Protein AF-A0AAV5VYE6-F1 (afdb_monomer_lite)

Secondary structure (DSSP, 8-state):
-HHHHHHHHHHHHHHHHHHHHHHHHHHHHHHHHH-SSS-HHHHHHHHHHHHHHHHHHHHHHHHHHHHHH-PPPHHHHHHHHGGGGHHHHHHHHHHHHHHSHHHHHTT-THHHHHHHGGG-----TTSHHHHHHHHHHHHHHHHHHHHHHHHHHHHHHHT---TTT--HHHHHHHHHHHHHHHHHHHHHHHHHHHHHHHHHHHHT--

Sequence (206 aa):
MRAVRGLSKWLRLMMSVNCCILLFYPVFCYAVLKSGVVHRNFRLQLCAAASTYSSGIIGRFFLCYFQVTGPSDRATLWYEFSKCFSICAFAIERSIATVYWSWYEEGSSSTLVVSRTQTTNKIPNDGWFIHLLSVGAIGVIGFLVLYRWNVAMFNRAKAGAQIGEYSVSRSFQIKENVQVLQFMGTLLKCWLLFSALTFSTYGFFA

Foldseek 3Di:
DVVVVVLVVVVVVVLVVLVVLLVCLVVQLVVLCPDPVDDNVLSVLVNLVSVLVNLVSVLVVVVVVCVVVDDDDPVVNVVSVLSLLSLLLVLVLLVCCLVVVVVVVVVDPVSVVSSVVSRPDDDDDPCVVVVSVVSVVCSVVSLVVSLVVLVVVLVVCVVDDDPVPDDPVSNVVSVSSNVSSVVVVVVVVVVVVVVVVVCVVVVVVD

InterPro domains:
  IPR004151 7TM GPCR, serpentine receptor class e (Sre) [PF03125] (78-202)
  IPR052860 Nematode Receptor-Like/GPCR1 [PTHR47521] (14-205)

Organism: NCBI:txid1538716

pLDDT: mean 74.26, std 10.83, range [44.84, 93.75]

Radius of gyration: 20.55 Å; chains: 1; bounding box: 51×37×63 Å

Structure (mmCIF, N/CA/C/O backbone):
data_AF-A0AAV5VYE6-F1
#
_entry.id   AF-A0AAV5VYE6-F1
#
loop_
_atom_site.group_PDB
_atom_site.id
_atom_site.type_symbol
_atom_site.label_atom_id
_atom_site.label_alt_id
_atom_site.label_comp_id
_atom_site.label_asym_id
_atom_site.label_entity_id
_atom_site.label_seq_id
_atom_site.pdbx_PDB_ins_code
_atom_site.Cartn_x
_atom_site.Cartn_y
_atom_site.Cartn_z
_atom_site.occupancy
_atom_site.B_iso_or_equiv
_atom_site.auth_seq_id
_atom_site.auth_comp_id
_atom_site.auth_asym_id
_atom_site.auth_atom_id
_atom_site.pdbx_PDB_model_num
ATOM 1 N N . MET A 1 1 ? 29.784 -12.362 -24.739 1.00 55.44 1 MET A N 1
ATOM 2 C CA . MET A 1 1 ? 28.469 -12.833 -25.254 1.00 55.44 1 MET A CA 1
ATOM 3 C C . MET A 1 1 ? 27.711 -13.856 -24.381 1.00 55.44 1 MET A C 1
ATOM 5 O O . MET A 1 1 ? 26.499 -13.939 -24.538 1.00 55.44 1 MET A O 1
ATOM 9 N N . ARG A 1 2 ? 28.318 -14.622 -23.450 1.00 54.94 2 ARG A N 1
ATOM 10 C CA . ARG A 1 2 ? 27.552 -15.568 -22.589 1.00 54.94 2 ARG A CA 1
ATOM 11 C C . ARG A 1 2 ? 26.684 -14.896 -21.507 1.00 54.94 2 ARG A C 1
ATOM 13 O O . ARG A 1 2 ? 25.609 -15.410 -21.217 1.00 54.94 2 ARG A O 1
ATOM 20 N N . ALA A 1 3 ? 27.085 -13.732 -20.989 1.00 55.78 3 ALA A N 1
ATOM 21 C CA . ALA A 1 3 ? 26.326 -12.992 -19.968 1.00 55.78 3 ALA A CA 1
ATOM 22 C C . ALA A 1 3 ? 24.923 -12.546 -20.440 1.00 55.78 3 ALA A C 1
ATOM 24 O O . ALA A 1 3 ? 23.967 -12.573 -19.669 1.00 55.78 3 ALA A O 1
ATOM 25 N N . VAL A 1 4 ? 24.763 -12.252 -21.736 1.00 58.19 4 VAL A N 1
ATOM 26 C CA . VAL A 1 4 ? 23.491 -11.788 -22.325 1.00 58.19 4 VAL A CA 1
ATOM 27 C C . VAL A 1 4 ? 22.400 -12.872 -22.293 1.00 58.19 4 VAL A C 1
ATOM 29 O O . VAL A 1 4 ? 21.221 -12.570 -22.125 1.00 58.19 4 VAL A O 1
ATOM 32 N N . ARG A 1 5 ? 2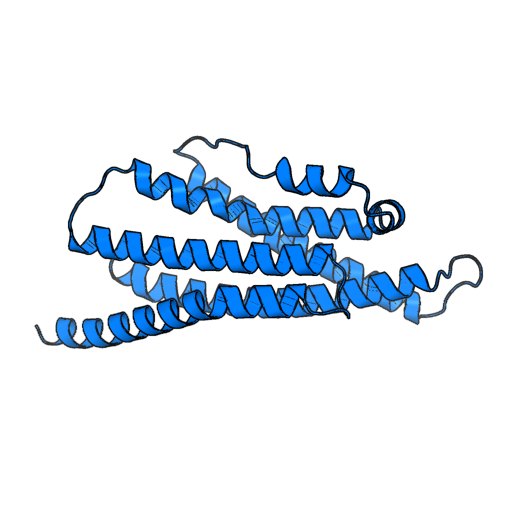2.765 -14.162 -22.382 1.00 69.69 5 ARG A N 1
ATOM 33 C CA . ARG A 1 5 ? 21.774 -15.259 -22.373 1.00 69.69 5 ARG A CA 1
ATOM 34 C C . ARG A 1 5 ? 21.189 -15.538 -20.987 1.00 69.69 5 ARG A C 1
ATOM 36 O O . ARG A 1 5 ? 20.033 -15.947 -20.900 1.00 69.69 5 ARG A O 1
ATOM 43 N N . GLY A 1 6 ? 21.966 -15.336 -19.920 1.00 68.81 6 GLY A N 1
ATOM 44 C CA . GLY A 1 6 ? 21.501 -15.526 -18.540 1.00 68.81 6 GLY A CA 1
ATOM 45 C C . GLY A 1 6 ? 20.472 -14.471 -18.128 1.00 68.81 6 GLY A C 1
ATOM 46 O O . GLY A 1 6 ? 19.426 -14.809 -17.574 1.00 68.81 6 GLY A O 1
ATOM 47 N N . LEU A 1 7 ? 20.727 -13.215 -18.506 1.00 65.06 7 LEU A N 1
ATOM 48 C CA . LEU A 1 7 ? 19.854 -12.071 -18.228 1.00 65.06 7 LEU A CA 1
ATOM 49 C C . LEU A 1 7 ? 18.446 -12.249 -18.829 1.00 65.06 7 LEU A C 1
ATOM 51 O O . LEU A 1 7 ? 17.437 -11.955 -18.191 1.00 65.06 7 LEU A O 1
ATOM 55 N N . SER A 1 8 ? 18.365 -12.842 -20.022 1.00 78.69 8 SER A N 1
ATOM 56 C CA . SER A 1 8 ? 17.102 -13.095 -20.727 1.00 78.69 8 SER A CA 1
ATOM 57 C C . SER A 1 8 ? 16.174 -14.097 -20.019 1.00 78.69 8 SER A C 1
ATOM 59 O O . SER A 1 8 ? 14.950 -13.995 -20.131 1.00 78.69 8 SER A O 1
ATOM 61 N N . LYS A 1 9 ? 16.705 -15.087 -19.287 1.00 83.56 9 LYS A N 1
ATOM 62 C CA . LYS A 1 9 ? 15.863 -16.047 -18.544 1.00 83.56 9 LYS A CA 1
ATOM 63 C C . LYS A 1 9 ? 15.213 -15.395 -17.321 1.00 83.56 9 LYS A C 1
ATOM 65 O O . LYS A 1 9 ? 14.019 -15.577 -17.103 1.00 83.56 9 LYS A O 1
ATOM 70 N N . TRP A 1 10 ? 15.979 -14.599 -16.580 1.00 77.38 10 TRP A N 1
ATOM 71 C CA . TRP A 1 10 ? 15.491 -13.871 -15.407 1.00 77.38 10 TRP A CA 1
ATOM 72 C C . TRP A 1 10 ? 14.434 -12.829 -15.758 1.00 77.38 10 TRP A C 1
ATOM 74 O O . TRP A 1 10 ? 13.396 -12.770 -15.102 1.00 77.38 10 TRP A O 1
ATOM 84 N N . LEU A 1 11 ? 14.652 -12.067 -16.833 1.00 77.81 11 LEU A N 1
ATOM 85 C CA . LEU A 1 11 ? 13.671 -11.093 -17.305 1.00 77.81 11 LEU A CA 1
ATOM 86 C C . LEU A 1 11 ? 12.338 -11.771 -17.656 1.00 77.81 11 LEU A C 1
ATOM 88 O O . LEU A 1 11 ? 11.284 -11.319 -17.220 1.00 77.81 11 LEU A O 1
ATOM 92 N N . ARG A 1 12 ? 12.376 -12.903 -18.372 1.00 82.69 12 ARG A N 1
ATOM 93 C CA . ARG A 1 12 ? 11.169 -13.677 -18.715 1.00 82.69 12 ARG A CA 1
ATOM 94 C C . ARG A 1 12 ? 10.414 -14.173 -17.485 1.00 82.69 12 ARG A C 1
ATOM 96 O O . ARG A 1 12 ? 9.186 -14.106 -17.469 1.00 82.69 12 ARG A O 1
ATOM 103 N N . LEU A 1 13 ? 11.127 -14.629 -16.455 1.00 85.12 13 LEU A N 1
ATOM 104 C CA . LEU A 1 13 ? 10.510 -15.033 -15.193 1.00 85.12 13 LEU A CA 1
ATOM 105 C C . LEU A 1 13 ? 9.814 -13.847 -14.511 1.00 85.12 13 LEU A C 1
ATOM 107 O O . LEU A 1 13 ? 8.647 -13.960 -14.150 1.00 85.12 13 LEU A O 1
ATOM 111 N N . MET A 1 14 ? 10.491 -12.701 -14.399 1.00 79.94 14 MET A N 1
ATOM 112 C CA . MET A 1 14 ? 9.923 -11.489 -13.794 1.00 79.94 14 MET A CA 1
ATOM 113 C C . MET A 1 14 ? 8.677 -11.003 -14.540 1.00 79.94 14 MET A C 1
ATOM 115 O O . MET A 1 14 ? 7.670 -10.682 -13.913 1.00 79.94 14 MET A O 1
ATOM 119 N N . MET A 1 15 ? 8.710 -11.009 -15.876 1.00 82.12 15 MET A N 1
ATOM 120 C CA . MET A 1 15 ? 7.549 -10.652 -16.697 1.00 82.12 15 MET A CA 1
ATOM 121 C C . MET A 1 15 ? 6.390 -11.628 -16.498 1.00 82.12 15 MET A C 1
ATOM 123 O O . MET A 1 15 ? 5.251 -11.197 -16.352 1.00 82.12 15 MET A O 1
ATOM 127 N N . SER A 1 16 ? 6.677 -12.928 -16.408 1.00 86.94 16 SER A N 1
ATOM 128 C CA . SER A 1 16 ? 5.651 -13.947 -16.155 1.00 86.94 16 SER A CA 1
ATOM 129 C C . SER A 1 16 ? 4.987 -13.746 -14.789 1.00 86.94 16 SER A C 1
ATOM 131 O O . SER A 1 16 ? 3.763 -13.746 -14.698 1.00 86.94 16 SER A O 1
ATOM 133 N N . VAL A 1 17 ? 5.776 -13.495 -13.738 1.00 84.69 17 VAL A N 1
ATOM 134 C CA . VAL A 1 17 ? 5.260 -13.207 -12.388 1.00 84.69 17 VAL A CA 1
ATOM 135 C C . VAL A 1 17 ? 4.397 -11.942 -12.385 1.00 84.69 17 VAL A C 1
ATOM 137 O O . VAL A 1 17 ? 3.294 -11.957 -11.845 1.00 84.69 17 VAL A O 1
ATOM 140 N N . ASN A 1 18 ? 4.855 -10.870 -13.034 1.00 83.38 18 ASN A N 1
ATOM 141 C CA . ASN A 1 18 ? 4.102 -9.623 -13.160 1.00 83.38 18 ASN A CA 1
ATOM 142 C C . ASN A 1 18 ? 2.760 -9.820 -13.885 1.00 83.38 18 ASN A C 1
ATOM 144 O O . ASN A 1 18 ? 1.741 -9.308 -13.423 1.00 83.38 18 ASN A O 1
ATOM 148 N N . CYS A 1 19 ? 2.731 -10.601 -14.970 1.00 85.00 19 CYS A N 1
ATOM 149 C CA . CYS A 1 19 ? 1.488 -10.964 -15.653 1.00 85.00 19 CYS A CA 1
ATOM 150 C C . CYS A 1 19 ? 0.543 -11.748 -14.733 1.00 85.00 19 CYS A C 1
ATOM 152 O O . CYS A 1 19 ? -0.639 -11.422 -14.662 1.00 85.00 19 CYS A O 1
ATOM 154 N N . CYS A 1 20 ? 1.048 -12.735 -13.985 1.00 85.69 20 CYS A N 1
ATOM 155 C CA . CYS A 1 20 ? 0.235 -13.489 -13.027 1.00 85.69 20 CYS A CA 1
ATOM 156 C C . CYS A 1 20 ? -0.383 -12.580 -11.954 1.00 85.69 20 CYS A C 1
ATOM 158 O O . CYS A 1 20 ? -1.558 -12.733 -11.627 1.00 85.69 20 CYS A O 1
ATOM 160 N N . ILE A 1 21 ? 0.375 -11.607 -11.437 1.00 83.31 21 ILE A N 1
ATOM 161 C CA . ILE A 1 21 ? -0.131 -10.634 -10.459 1.00 83.31 21 ILE A CA 1
ATOM 162 C C . ILE A 1 21 ? -1.246 -9.772 -11.068 1.00 83.31 21 ILE A C 1
ATOM 164 O O . ILE A 1 21 ? -2.291 -9.597 -10.441 1.00 83.31 21 ILE A O 1
ATOM 168 N N . LEU A 1 22 ? -1.057 -9.268 -12.293 1.00 80.94 22 LEU A N 1
ATOM 169 C CA . LEU A 1 22 ? -2.074 -8.470 -12.989 1.00 80.94 22 LEU A CA 1
ATOM 170 C C . LEU A 1 22 ? -3.353 -9.267 -13.272 1.00 80.94 22 LEU A C 1
ATOM 172 O O . LEU A 1 22 ? -4.449 -8.729 -13.149 1.00 80.94 22 LEU A O 1
ATOM 176 N N . LEU A 1 23 ? -3.230 -10.553 -13.607 1.00 85.19 23 LEU A N 1
ATOM 177 C CA . LEU A 1 23 ? -4.380 -11.437 -13.806 1.00 85.19 23 LEU A CA 1
ATOM 178 C C . LEU A 1 23 ? -5.093 -11.775 -12.489 1.00 85.19 23 LEU A C 1
ATOM 180 O O . LEU A 1 23 ? -6.309 -11.954 -12.476 1.00 85.19 23 LEU A O 1
ATOM 184 N N . PHE A 1 24 ? -4.359 -11.830 -11.375 1.00 86.06 24 PHE A N 1
ATOM 185 C CA . PHE A 1 24 ? -4.927 -12.083 -10.051 1.00 86.06 24 PHE A CA 1
ATOM 186 C C . PHE A 1 24 ? -5.629 -10.854 -9.449 1.00 86.06 24 PHE A C 1
ATOM 188 O O . PHE A 1 24 ? -6.576 -11.006 -8.679 1.00 86.06 24 PHE A O 1
ATOM 195 N N . TYR A 1 25 ? -5.218 -9.637 -9.818 1.00 86.44 25 TYR A N 1
ATOM 196 C CA . TYR A 1 25 ? -5.793 -8.375 -9.333 1.00 86.44 25 TYR A CA 1
ATOM 197 C C . TYR A 1 25 ? -7.340 -8.310 -9.330 1.00 86.44 25 TYR A C 1
ATOM 199 O O . TYR A 1 25 ? -7.905 -8.024 -8.270 1.00 86.44 25 TYR A O 1
ATOM 207 N N . PRO A 1 26 ? -8.069 -8.591 -10.432 1.00 86.50 26 PRO A N 1
ATOM 208 C CA . PRO A 1 26 ? -9.533 -8.519 -10.423 1.00 86.50 26 PRO A CA 1
ATOM 209 C C . PRO A 1 26 ? -10.165 -9.546 -9.475 1.00 86.50 26 PRO A C 1
ATOM 211 O O . PRO A 1 26 ? -11.144 -9.232 -8.795 1.00 86.50 26 PRO A O 1
ATOM 214 N N . VAL A 1 27 ? -9.581 -10.745 -9.376 1.00 87.25 27 VAL A N 1
ATOM 215 C CA . VAL A 1 27 ? -10.031 -11.802 -8.456 1.00 87.25 27 VAL A CA 1
ATOM 216 C C . VAL A 1 27 ? -9.837 -11.360 -7.006 1.00 87.25 27 VAL A C 1
ATOM 218 O O . VAL A 1 27 ? -10.748 -11.495 -6.190 1.00 87.25 27 VAL A O 1
ATOM 221 N N . PHE A 1 28 ? -8.682 -10.765 -6.699 1.00 88.12 28 PHE A N 1
ATOM 222 C CA . PHE A 1 28 ? -8.388 -10.196 -5.388 1.00 88.12 28 PHE A CA 1
ATOM 223 C C . PHE A 1 28 ? -9.394 -9.105 -5.003 1.00 88.12 28 PHE A C 1
ATOM 225 O O . PHE A 1 28 ? -10.012 -9.189 -3.943 1.00 88.12 28 PHE A O 1
ATOM 232 N N . CYS A 1 29 ? -9.611 -8.108 -5.867 1.00 87.31 29 CYS A N 1
ATOM 233 C CA . CYS A 1 29 ? -10.558 -7.026 -5.591 1.00 87.31 29 CYS A CA 1
ATOM 234 C C . CYS A 1 29 ? -11.986 -7.541 -5.408 1.00 87.31 29 CYS A C 1
ATOM 236 O O . CYS A 1 29 ? -12.681 -7.108 -4.489 1.00 87.31 29 CYS A O 1
ATOM 238 N N . TYR A 1 30 ? -12.416 -8.500 -6.229 1.00 91.62 30 TYR A N 1
ATOM 239 C CA . TYR A 1 30 ? -13.720 -9.136 -6.076 1.00 91.62 30 TYR A CA 1
ATOM 240 C C . TYR A 1 30 ? -13.862 -9.830 -4.712 1.00 91.62 30 TYR A C 1
ATOM 242 O O . TYR A 1 30 ? -14.842 -9.594 -4.002 1.00 91.62 30 TYR A O 1
ATOM 250 N N . ALA A 1 31 ? -12.867 -10.628 -4.309 1.00 87.75 31 ALA A N 1
ATOM 251 C CA . ALA A 1 31 ? -12.861 -11.319 -3.020 1.00 87.75 31 ALA A CA 1
ATOM 252 C C . ALA A 1 31 ? -12.883 -10.337 -1.836 1.00 87.75 31 ALA A C 1
ATOM 254 O O . ALA A 1 31 ? -13.671 -10.501 -0.903 1.00 87.75 31 ALA A O 1
ATOM 255 N N . VAL A 1 32 ? -12.076 -9.273 -1.898 1.00 87.94 32 VAL A N 1
ATOM 256 C CA . VAL A 1 32 ? -12.037 -8.221 -0.874 1.00 87.94 32 VAL A CA 1
ATOM 257 C C . VAL A 1 32 ? -13.386 -7.516 -0.773 1.00 87.94 32 VAL A C 1
ATOM 259 O O . VAL A 1 32 ? -13.920 -7.391 0.327 1.00 87.94 32 VAL A O 1
ATOM 262 N N . LEU A 1 33 ? -13.984 -7.103 -1.893 1.00 89.00 33 LEU A N 1
ATOM 263 C CA . LEU A 1 33 ? -15.284 -6.427 -1.896 1.00 89.00 33 LEU A CA 1
ATOM 264 C C . LEU A 1 33 ? -16.414 -7.330 -1.389 1.00 89.00 33 LEU A C 1
ATOM 266 O O . LEU A 1 33 ? -17.310 -6.842 -0.699 1.00 89.00 33 LEU A O 1
ATOM 270 N N . LYS A 1 34 ? -16.357 -8.637 -1.670 1.00 93.38 34 LYS A N 1
ATOM 271 C CA . LYS A 1 34 ? -17.322 -9.624 -1.165 1.00 93.38 34 LYS A CA 1
ATOM 272 C C . LYS A 1 34 ? -17.123 -10.006 0.300 1.00 93.38 34 LYS A C 1
ATOM 274 O O . LYS A 1 34 ? -18.048 -10.562 0.886 1.00 93.38 34 LYS A O 1
ATOM 279 N N . SER A 1 35 ? -15.981 -9.692 0.914 1.00 88.12 35 SER A N 1
ATOM 280 C CA . SER A 1 35 ? -15.774 -9.970 2.337 1.00 88.12 35 SER A CA 1
ATOM 281 C C . SER A 1 35 ? -16.751 -9.148 3.196 1.00 88.12 35 SER A C 1
ATOM 283 O O . SER A 1 35 ? -16.768 -7.920 3.151 1.00 88.12 35 SER A O 1
ATOM 285 N N . GLY A 1 36 ? -17.623 -9.825 3.949 1.00 85.31 36 GLY A N 1
ATOM 286 C CA . GLY A 1 36 ? -18.608 -9.169 4.825 1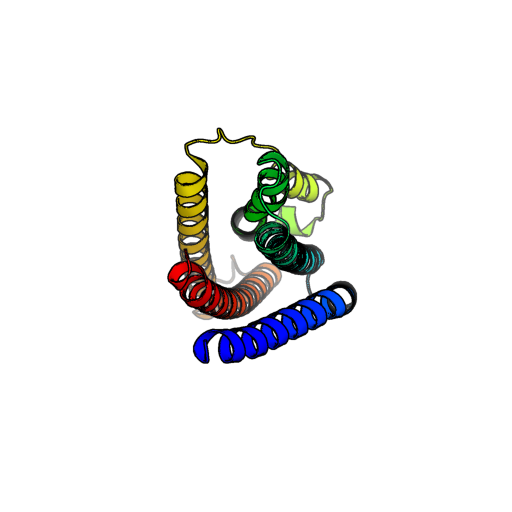.00 85.31 36 GLY A CA 1
ATOM 287 C C . GLY A 1 36 ? -18.048 -8.762 6.190 1.00 85.31 36 GLY A C 1
ATOM 288 O O . GLY A 1 36 ? -18.630 -7.925 6.866 1.00 85.31 36 GLY A O 1
ATOM 289 N N . VAL A 1 37 ? -16.906 -9.336 6.577 1.00 81.19 37 VAL A N 1
ATOM 290 C CA . VAL A 1 37 ? -16.286 -9.155 7.902 1.00 81.19 37 VAL A CA 1
ATOM 291 C C . VAL A 1 37 ? -15.597 -7.795 8.035 1.00 81.19 37 VAL A C 1
ATOM 293 O O . VAL A 1 37 ? -15.336 -7.340 9.141 1.00 81.19 37 VAL A O 1
ATOM 296 N N . VAL A 1 38 ? -15.292 -7.142 6.913 1.00 76.62 38 VAL A N 1
ATOM 297 C CA . VAL A 1 38 ? -14.379 -6.002 6.875 1.00 76.62 38 VAL A CA 1
ATOM 298 C C . VAL A 1 38 ? -15.106 -4.723 6.467 1.00 76.62 38 VAL A C 1
ATOM 300 O O . VAL A 1 38 ? -15.919 -4.719 5.531 1.00 76.62 38 VAL A O 1
ATOM 303 N N . HIS A 1 39 ? -14.793 -3.608 7.131 1.00 80.31 39 HIS A N 1
ATOM 304 C CA . HIS A 1 39 ? -15.431 -2.322 6.856 1.00 80.31 39 HIS A CA 1
ATOM 305 C C . HIS A 1 39 ? -15.336 -1.923 5.370 1.00 80.31 39 HIS A C 1
ATOM 307 O O . HIS A 1 39 ? -14.316 -2.125 4.703 1.00 80.31 39 HIS A O 1
ATOM 313 N N . ARG A 1 40 ? -16.410 -1.336 4.820 1.00 79.88 40 ARG A N 1
ATOM 314 C CA . ARG A 1 40 ? -16.520 -1.006 3.383 1.00 79.88 40 ARG A CA 1
ATOM 315 C C . ARG A 1 40 ? -15.376 -0.118 2.894 1.00 79.88 40 ARG A C 1
ATOM 317 O O . ARG A 1 40 ? -14.775 -0.417 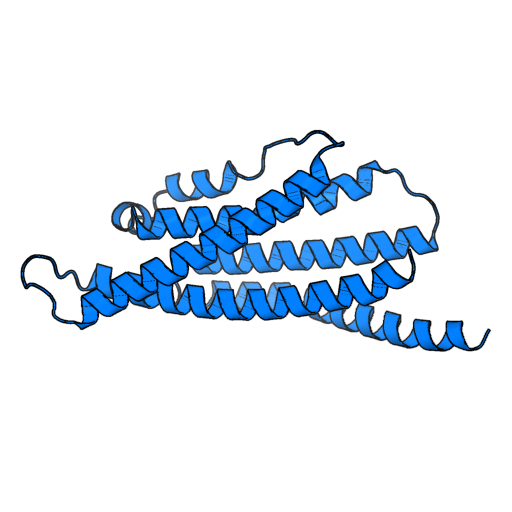1.865 1.00 79.88 40 ARG A O 1
ATOM 324 N N . ASN A 1 41 ? -15.047 0.935 3.637 1.00 76.56 41 ASN A N 1
ATOM 325 C CA . ASN A 1 41 ? -13.975 1.849 3.238 1.00 76.56 41 ASN A CA 1
ATOM 326 C C . ASN A 1 41 ? -12.615 1.149 3.206 1.00 76.56 41 ASN A C 1
ATOM 328 O O . ASN A 1 41 ? -11.833 1.373 2.291 1.00 76.56 41 ASN A O 1
ATOM 332 N N . PHE A 1 42 ? -12.362 0.228 4.137 1.00 76.75 42 PHE A N 1
ATOM 333 C CA . PHE A 1 42 ? -11.120 -0.533 4.132 1.00 76.75 42 PHE A CA 1
ATOM 334 C C . PHE A 1 42 ? -11.022 -1.469 2.921 1.00 76.75 42 PHE A C 1
ATOM 336 O O . PHE A 1 42 ? -9.971 -1.567 2.291 1.00 76.75 42 PHE A O 1
ATOM 343 N N . ARG A 1 43 ? -12.134 -2.104 2.530 1.00 84.12 43 ARG A N 1
ATOM 344 C CA . ARG A 1 43 ? -12.197 -2.903 1.297 1.00 84.12 43 ARG A CA 1
ATOM 345 C C . ARG A 1 43 ? -11.875 -2.066 0.058 1.00 84.12 43 ARG A C 1
ATOM 347 O O . ARG A 1 43 ? -11.082 -2.496 -0.778 1.00 84.12 43 ARG A O 1
ATOM 354 N N . LEU A 1 44 ? -12.459 -0.870 -0.044 1.00 78.38 44 LEU A N 1
ATOM 355 C CA . LEU A 1 44 ? -12.190 0.062 -1.144 1.00 78.38 44 LEU A CA 1
ATOM 356 C C . LEU A 1 44 ? -10.724 0.500 -1.165 1.00 78.38 44 LEU A C 1
ATOM 358 O O . LEU A 1 44 ? -10.107 0.502 -2.226 1.00 78.38 44 LEU A O 1
ATOM 362 N N . GLN A 1 45 ? -10.144 0.792 -0.003 1.00 75.88 45 GLN A N 1
ATOM 363 C CA . GLN A 1 45 ? -8.734 1.149 0.115 1.00 75.88 45 GLN A CA 1
ATOM 364 C C . GLN A 1 45 ? -7.790 0.012 -0.282 1.00 75.88 45 GLN A C 1
ATOM 366 O O . GLN A 1 45 ? -6.812 0.257 -0.982 1.00 75.88 45 GLN A O 1
ATOM 371 N N . LEU A 1 46 ? -8.069 -1.228 0.131 1.00 78.31 46 LEU A N 1
ATOM 372 C CA . LEU A 1 46 ? -7.291 -2.395 -0.292 1.00 78.31 46 LEU A CA 1
ATOM 373 C C . LEU A 1 46 ? -7.331 -2.571 -1.809 1.00 78.31 46 LEU A C 1
ATOM 375 O O . LEU A 1 46 ? -6.298 -2.825 -2.428 1.00 78.31 46 LEU A O 1
ATOM 379 N N . CYS A 1 47 ? -8.513 -2.406 -2.407 1.00 82.06 47 CYS A N 1
ATOM 380 C CA . CYS A 1 47 ? -8.658 -2.454 -3.855 1.00 82.06 47 CYS A CA 1
ATOM 381 C C . CYS A 1 47 ? -7.862 -1.330 -4.518 1.00 82.06 47 CYS A C 1
ATOM 383 O O . CYS A 1 47 ? -7.083 -1.613 -5.418 1.00 82.06 47 CYS A O 1
ATOM 385 N N . ALA A 1 48 ? -7.973 -0.094 -4.023 1.00 77.38 48 ALA A N 1
ATOM 386 C CA . ALA A 1 48 ? -7.224 1.049 -4.537 1.00 77.38 48 ALA A CA 1
ATOM 387 C C . ALA A 1 48 ? -5.704 0.841 -4.431 1.00 77.38 48 ALA A C 1
ATOM 389 O O . ALA A 1 48 ? -4.982 1.091 -5.393 1.00 77.38 48 ALA A O 1
ATOM 390 N N . ALA A 1 49 ? -5.209 0.320 -3.305 1.00 76.88 49 ALA A N 1
ATOM 391 C CA . ALA A 1 49 ? -3.796 -0.009 -3.130 1.00 76.88 49 ALA A CA 1
ATOM 392 C C . ALA A 1 49 ? -3.333 -1.072 -4.143 1.00 76.88 49 ALA A C 1
ATOM 394 O O . ALA A 1 49 ? -2.281 -0.919 -4.768 1.00 76.88 49 ALA A O 1
ATOM 395 N N . ALA A 1 50 ? -4.139 -2.116 -4.364 1.00 78.69 50 ALA A N 1
ATOM 396 C CA . ALA A 1 50 ? -3.866 -3.131 -5.378 1.00 78.69 50 ALA A CA 1
ATOM 397 C C . ALA A 1 50 ? -3.909 -2.560 -6.811 1.00 78.69 50 ALA A C 1
ATOM 399 O O . ALA A 1 50 ? -3.083 -2.943 -7.643 1.00 78.69 50 ALA A O 1
ATOM 400 N N . SER A 1 51 ? -4.800 -1.603 -7.100 1.00 76.44 51 SER A N 1
ATOM 401 C CA . SER A 1 51 ? -4.852 -0.884 -8.382 1.00 76.44 51 SER A CA 1
ATOM 402 C C . SER A 1 51 ? -3.596 -0.041 -8.611 1.00 76.44 51 SER A C 1
ATOM 404 O O . SER A 1 51 ? -3.040 -0.047 -9.712 1.00 76.44 51 SER A O 1
ATOM 406 N N . THR A 1 52 ? -3.122 0.661 -7.578 1.00 75.62 52 THR A N 1
ATOM 407 C CA . THR A 1 52 ? -1.877 1.441 -7.621 1.00 75.62 52 THR A CA 1
ATOM 408 C C . THR A 1 52 ? -0.686 0.531 -7.906 1.00 75.62 52 THR A C 1
ATOM 410 O O . THR A 1 52 ? 0.112 0.818 -8.798 1.00 75.62 52 THR A O 1
ATOM 413 N N . TYR A 1 53 ? -0.590 -0.606 -7.211 1.00 76.50 53 TYR A N 1
ATOM 414 C CA . TYR A 1 53 ? 0.479 -1.580 -7.436 1.00 76.50 53 TYR A CA 1
ATOM 415 C C . TYR A 1 53 ? 0.441 -2.165 -8.856 1.00 76.50 53 TYR A C 1
ATOM 417 O O . TYR A 1 53 ? 1.464 -2.212 -9.539 1.00 76.50 53 TYR A O 1
ATOM 425 N N . SER A 1 54 ? -0.751 -2.531 -9.331 1.00 76.44 54 SER A N 1
ATOM 426 C CA . SER A 1 54 ? -0.966 -3.039 -10.691 1.00 76.44 54 SER A CA 1
ATOM 427 C C . SER A 1 54 ? -0.585 -2.004 -11.751 1.00 76.44 54 SER A C 1
ATOM 429 O O . SER A 1 54 ? 0.082 -2.337 -12.727 1.00 76.44 54 SER A O 1
ATOM 431 N N . SER A 1 55 ? -0.916 -0.728 -11.530 1.00 72.62 55 SER A N 1
ATOM 432 C CA . SER A 1 55 ? -0.483 0.369 -12.407 1.00 72.62 55 SER A CA 1
ATOM 433 C C . SER A 1 55 ? 1.043 0.486 -12.453 1.00 72.62 55 SER A C 1
ATOM 435 O O . SER A 1 55 ? 1.615 0.626 -13.528 1.00 72.62 55 SER A O 1
ATOM 437 N N . GLY A 1 56 ? 1.722 0.339 -11.310 1.00 72.00 56 GLY A N 1
ATOM 438 C CA . GLY A 1 56 ? 3.185 0.317 -11.257 1.00 72.00 56 GLY A CA 1
ATOM 439 C C . GLY A 1 56 ? 3.803 -0.836 -12.057 1.00 72.00 56 GLY A C 1
ATOM 440 O O . GLY A 1 56 ? 4.815 -0.644 -12.731 1.00 72.00 56 GLY A O 1
ATOM 441 N N . ILE A 1 57 ? 3.189 -2.023 -12.034 1.00 76.50 57 ILE A N 1
ATOM 442 C CA . ILE A 1 57 ? 3.615 -3.159 -12.867 1.00 76.50 57 ILE A CA 1
ATOM 443 C C . ILE A 1 57 ? 3.432 -2.841 -14.357 1.00 76.50 57 ILE A C 1
ATOM 445 O O . ILE A 1 57 ? 4.355 -3.059 -15.140 1.00 76.50 57 ILE A O 1
ATOM 449 N N . ILE A 1 58 ? 2.278 -2.293 -14.749 1.00 74.12 58 ILE A N 1
ATOM 450 C CA . ILE A 1 58 ? 2.005 -1.877 -16.134 1.00 74.12 58 ILE A CA 1
ATOM 451 C C . ILE A 1 58 ? 3.037 -0.837 -16.596 1.00 74.12 58 ILE A C 1
ATOM 453 O O . ILE A 1 58 ? 3.622 -0.987 -17.667 1.00 74.12 58 ILE A O 1
ATOM 457 N N . GLY A 1 59 ? 3.353 0.153 -15.756 1.00 72.50 59 GLY A N 1
ATOM 458 C CA . GLY A 1 59 ? 4.399 1.139 -16.032 1.00 72.50 59 GLY A CA 1
ATOM 459 C C . GLY A 1 59 ? 5.769 0.506 -16.303 1.00 72.50 59 GLY A C 1
ATOM 460 O O . GLY A 1 59 ? 6.479 0.939 -17.207 1.00 72.50 59 GLY A O 1
ATOM 461 N N . ARG A 1 60 ? 6.132 -0.575 -15.597 1.00 73.44 60 ARG A N 1
ATOM 462 C CA . ARG A 1 60 ? 7.376 -1.322 -15.872 1.00 73.44 60 ARG A CA 1
ATOM 463 C C . ARG A 1 60 ? 7.355 -2.009 -17.235 1.00 73.44 60 ARG A C 1
ATOM 465 O O . ARG A 1 60 ? 8.378 -1.998 -17.911 1.00 73.44 60 ARG A O 1
ATOM 472 N N . PHE A 1 61 ? 6.220 -2.570 -17.659 1.00 76.38 61 PHE A N 1
ATOM 473 C CA . PHE A 1 61 ? 6.091 -3.125 -19.011 1.00 76.38 61 PHE A CA 1
ATOM 474 C C . PHE A 1 61 ? 6.310 -2.050 -20.077 1.00 76.38 61 PHE A C 1
ATOM 476 O O . PHE A 1 61 ? 7.050 -2.296 -21.027 1.00 76.38 61 PHE A O 1
ATOM 483 N N . PHE A 1 62 ? 5.749 -0.851 -19.887 1.00 70.50 62 PHE A N 1
ATOM 484 C CA . PHE A 1 62 ? 6.000 0.283 -20.778 1.00 70.50 62 PHE A CA 1
ATOM 485 C C . PHE A 1 62 ? 7.476 0.693 -20.795 1.00 70.50 62 PHE A C 1
ATOM 487 O O . PHE A 1 62 ? 8.045 0.855 -21.870 1.00 70.50 62 PHE A O 1
ATOM 494 N N . LEU A 1 63 ? 8.130 0.795 -19.632 1.00 69.25 63 LEU A N 1
ATOM 495 C CA . LEU A 1 63 ? 9.564 1.101 -19.558 1.00 69.25 63 LEU A CA 1
ATOM 496 C C . LEU A 1 63 ? 10.412 0.064 -20.303 1.00 69.25 63 LEU A C 1
ATOM 498 O O . LEU A 1 63 ? 11.273 0.438 -21.095 1.00 69.25 63 LEU A O 1
ATOM 502 N N . CYS A 1 64 ? 10.152 -1.229 -20.090 1.00 72.81 64 CYS A N 1
ATOM 503 C CA . CYS A 1 64 ? 10.863 -2.294 -20.793 1.00 72.81 64 CYS A CA 1
ATOM 504 C C . CYS A 1 64 ? 10.587 -2.273 -22.300 1.00 72.81 64 CYS A C 1
ATOM 506 O O . CYS A 1 64 ? 11.510 -2.476 -23.082 1.00 72.81 64 CYS A O 1
ATOM 508 N N . TYR A 1 65 ? 9.346 -2.006 -22.713 1.00 75.06 65 TYR A N 1
ATOM 509 C CA . TYR A 1 65 ? 8.997 -1.840 -24.121 1.00 75.06 65 TYR A CA 1
ATOM 510 C C . TYR A 1 65 ? 9.816 -0.708 -24.753 1.00 75.06 65 TYR A C 1
ATOM 512 O O . TYR A 1 65 ? 10.494 -0.939 -25.749 1.00 75.06 65 TYR A O 1
ATOM 520 N N . PHE A 1 66 ? 9.863 0.468 -24.119 1.00 69.38 66 PHE A N 1
ATOM 521 C CA . PHE A 1 66 ? 10.626 1.613 -24.622 1.00 69.38 66 PHE A CA 1
ATOM 522 C C . PHE A 1 66 ? 12.139 1.391 -24.622 1.00 69.38 66 PHE A C 1
ATOM 524 O O . PHE A 1 66 ? 12.817 1.807 -25.558 1.00 69.38 66 PHE A O 1
ATOM 531 N N . GLN A 1 67 ? 12.683 0.682 -23.630 1.00 68.50 67 GLN A N 1
ATOM 532 C CA . GLN A 1 67 ? 14.092 0.275 -23.649 1.00 68.50 67 GLN A CA 1
ATOM 533 C C . GLN A 1 67 ? 14.432 -0.595 -24.868 1.00 68.50 67 GLN A C 1
ATOM 535 O O . GLN A 1 67 ? 15.556 -0.536 -25.358 1.00 68.50 67 GLN A O 1
ATOM 540 N N . VAL A 1 68 ? 13.477 -1.389 -25.364 1.00 74.75 68 VAL A N 1
ATOM 541 C CA . VAL A 1 68 ? 13.663 -2.253 -26.538 1.00 74.75 68 VAL A CA 1
ATOM 542 C C . VAL A 1 68 ? 13.405 -1.503 -27.847 1.00 74.75 68 VAL A C 1
ATOM 544 O O . VAL A 1 68 ? 14.142 -1.703 -28.808 1.00 74.75 68 VAL A O 1
ATOM 547 N N . THR A 1 69 ? 12.377 -0.653 -27.910 1.00 75.31 69 THR A N 1
ATOM 548 C CA . THR A 1 69 ? 11.968 0.024 -29.153 1.00 75.31 69 THR A CA 1
ATOM 549 C C . THR A 1 69 ? 12.701 1.335 -29.433 1.00 75.31 69 THR A C 1
ATOM 551 O O . THR A 1 69 ? 12.594 1.853 -30.541 1.00 75.31 69 THR A O 1
ATOM 554 N N . GLY A 1 70 ? 13.447 1.875 -28.466 1.00 72.19 70 GLY A N 1
ATOM 555 C CA . GLY A 1 70 ? 14.139 3.158 -28.595 1.00 72.19 70 GLY A CA 1
ATOM 556 C C . GLY A 1 70 ? 13.353 4.336 -27.997 1.00 72.19 70 GLY A C 1
ATOM 557 O O . GLY A 1 70 ? 12.306 4.140 -27.374 1.00 72.19 70 GLY A O 1
ATOM 558 N N . PRO A 1 71 ? 13.877 5.571 -28.122 1.00 67.50 71 PRO A N 1
ATOM 559 C CA . PRO A 1 71 ? 13.408 6.724 -27.359 1.00 67.50 71 PRO A CA 1
ATOM 560 C C . PRO A 1 71 ? 11.933 7.036 -27.639 1.00 67.50 71 PRO A C 1
ATOM 562 O O . PRO A 1 71 ? 11.545 7.298 -28.773 1.00 67.50 71 PRO A O 1
ATOM 565 N N . SER A 1 72 ? 11.126 7.037 -26.579 1.00 59.88 72 SER A N 1
ATOM 566 C CA . SER A 1 72 ? 9.745 7.523 -26.590 1.00 59.88 72 SER A CA 1
ATOM 567 C C . SER A 1 72 ? 9.654 8.924 -26.007 1.00 59.88 72 SER A C 1
ATOM 569 O O . SER A 1 72 ? 10.457 9.317 -25.156 1.00 59.88 72 SER A O 1
ATOM 571 N N . ASP A 1 73 ? 8.611 9.639 -26.424 1.00 63.28 73 ASP A N 1
ATOM 572 C CA . ASP A 1 73 ? 8.201 10.927 -25.884 1.00 63.28 73 ASP A CA 1
ATOM 573 C C . ASP A 1 73 ? 8.119 10.895 -24.351 1.00 63.28 73 ASP A C 1
ATOM 575 O O . ASP A 1 73 ? 7.418 10.071 -23.753 1.00 63.28 73 ASP A O 1
ATOM 579 N N . ARG A 1 74 ? 8.825 11.830 -23.701 1.00 61.72 74 ARG A N 1
ATOM 580 C CA . ARG A 1 74 ? 8.908 11.971 -22.232 1.00 61.72 74 ARG A CA 1
ATOM 581 C C . ARG A 1 74 ? 7.536 12.114 -21.556 1.00 61.72 74 ARG A C 1
ATOM 583 O O . ARG A 1 74 ? 7.413 11.852 -20.362 1.00 61.72 74 ARG A O 1
ATOM 590 N N . ALA A 1 75 ? 6.511 12.506 -22.311 1.00 60.22 75 ALA A N 1
ATOM 591 C CA . ALA A 1 75 ? 5.150 12.714 -21.832 1.00 60.22 75 ALA A CA 1
ATOM 592 C C . ALA A 1 75 ? 4.475 11.430 -21.310 1.00 60.22 75 ALA A C 1
ATOM 594 O O . ALA A 1 75 ? 3.702 11.494 -20.356 1.00 60.22 75 ALA A O 1
ATOM 595 N N . THR A 1 76 ? 4.787 10.256 -21.866 1.00 60.62 76 THR A N 1
ATOM 596 C CA . THR A 1 76 ? 4.128 8.996 -21.468 1.00 60.62 76 THR A CA 1
ATOM 597 C C . THR A 1 76 ? 4.628 8.483 -20.116 1.00 60.62 76 THR A C 1
ATOM 599 O O . THR A 1 76 ? 3.860 7.922 -19.336 1.00 60.62 76 THR A O 1
ATOM 602 N N . LEU A 1 77 ? 5.895 8.751 -19.781 1.00 60.72 77 LEU A N 1
ATOM 603 C CA . LEU A 1 77 ? 6.488 8.408 -18.483 1.00 60.72 77 LEU A CA 1
ATOM 604 C C . LEU A 1 77 ? 5.836 9.199 -17.333 1.00 60.72 77 LEU A C 1
ATOM 606 O O . LEU A 1 77 ? 5.667 8.687 -16.229 1.00 60.72 77 LEU A O 1
ATOM 610 N N . TRP A 1 78 ? 5.422 10.438 -17.615 1.00 58.19 78 TRP A N 1
ATOM 611 C CA . TRP A 1 78 ? 4.797 11.352 -16.659 1.00 58.19 78 TRP A CA 1
ATOM 612 C C . TRP A 1 78 ? 3.434 10.855 -16.148 1.00 58.19 78 TRP A C 1
ATOM 614 O O . TRP A 1 78 ? 3.103 11.026 -14.974 1.00 58.19 78 TRP A O 1
ATOM 624 N N . TYR A 1 79 ? 2.650 10.201 -17.009 1.00 57.62 79 TYR A N 1
ATOM 625 C CA . TYR A 1 79 ? 1.278 9.799 -16.685 1.00 57.62 79 TYR A CA 1
ATOM 626 C C . TYR A 1 79 ? 1.211 8.631 -15.686 1.00 57.62 79 TYR A C 1
ATOM 628 O O . TYR A 1 79 ? 0.331 8.597 -14.826 1.00 57.62 79 TYR A O 1
ATOM 636 N N . GLU A 1 80 ? 2.164 7.694 -15.739 1.00 55.91 80 GLU A N 1
ATOM 637 C CA . GLU A 1 80 ? 2.165 6.528 -14.843 1.00 55.91 80 GLU A CA 1
ATOM 638 C C . GLU A 1 80 ? 2.722 6.837 -13.443 1.00 55.91 80 GLU A C 1
ATOM 640 O O . GLU A 1 80 ? 2.265 6.258 -12.455 1.00 55.91 80 GLU A O 1
ATOM 645 N N . PHE A 1 81 ? 3.641 7.800 -13.310 1.00 56.34 81 PHE A N 1
ATOM 646 C CA . PHE A 1 81 ? 4.228 8.157 -12.009 1.00 56.34 81 PHE A CA 1
ATOM 647 C C . PHE A 1 81 ? 3.311 9.014 -11.121 1.00 56.34 81 PHE A C 1
ATOM 649 O O . PHE A 1 81 ? 3.431 8.974 -9.894 1.00 56.34 81 PHE A O 1
ATOM 656 N N . SER A 1 82 ? 2.326 9.709 -11.703 1.00 56.34 82 SER A N 1
ATOM 657 C CA . SER A 1 82 ? 1.311 10.489 -10.971 1.00 56.34 82 SER A CA 1
ATOM 658 C C . SER A 1 82 ? 0.460 9.652 -9.997 1.00 56.34 82 SER A C 1
ATOM 660 O O . SER A 1 82 ? -0.235 10.217 -9.152 1.00 56.34 82 SER A O 1
ATOM 662 N N . LYS A 1 83 ? 0.490 8.317 -10.082 1.00 55.81 83 LYS A N 1
ATOM 663 C CA . LYS A 1 83 ? -0.332 7.418 -9.253 1.00 55.81 83 LYS A CA 1
ATOM 664 C C . LYS A 1 83 ? 0.283 7.078 -7.883 1.00 55.81 83 LYS A C 1
ATOM 666 O O . LYS A 1 83 ? -0.395 6.482 -7.048 1.00 55.81 83 LYS A O 1
ATOM 671 N N . CYS A 1 84 ? 1.523 7.489 -7.594 1.00 55.00 84 CYS A N 1
ATOM 672 C CA . CYS A 1 84 ? 2.206 7.195 -6.320 1.00 55.00 84 CYS A CA 1
ATOM 673 C C . CYS A 1 84 ? 1.612 7.891 -5.073 1.00 55.00 84 CYS A C 1
ATOM 675 O O . CYS A 1 84 ? 1.964 7.532 -3.951 1.00 55.00 84 CYS A O 1
ATOM 677 N N . PHE A 1 85 ? 0.675 8.834 -5.228 1.00 58.81 85 PHE A N 1
ATOM 678 C CA . PHE A 1 85 ? 0.039 9.557 -4.110 1.00 58.81 85 PHE A CA 1
ATOM 679 C C . PHE A 1 85 ? -0.869 8.701 -3.209 1.00 58.81 85 PHE A C 1
ATOM 681 O O . PHE A 1 85 ? -1.284 9.145 -2.137 1.00 58.81 85 PHE A O 1
ATOM 688 N N . SER A 1 86 ? -1.158 7.457 -3.599 1.00 60.19 86 SER A N 1
ATOM 689 C CA . SER A 1 86 ? -2.138 6.602 -2.919 1.00 60.19 86 SER A CA 1
ATOM 690 C C . SER A 1 86 ? -1.752 6.197 -1.483 1.00 60.19 86 SER A C 1
ATOM 692 O O . SER A 1 86 ? -2.646 5.950 -0.674 1.00 60.19 86 SER A O 1
ATOM 694 N N . ILE A 1 87 ? -0.462 6.143 -1.127 1.00 58.41 87 ILE A N 1
ATOM 695 C CA . ILE A 1 87 ? -0.026 5.694 0.213 1.00 58.41 87 ILE A CA 1
ATOM 696 C C . ILE A 1 87 ? -0.229 6.791 1.267 1.00 58.41 87 ILE A C 1
ATOM 698 O O . ILE A 1 87 ? -0.737 6.527 2.357 1.00 58.41 87 ILE A O 1
ATOM 702 N N . CYS A 1 88 ? 0.127 8.036 0.951 1.00 58.81 88 CYS A N 1
ATOM 703 C CA . CYS A 1 88 ? -0.086 9.161 1.866 1.00 58.81 88 CYS A CA 1
ATOM 704 C C . CYS A 1 88 ? -1.571 9.465 2.035 1.00 58.81 88 CYS A C 1
ATOM 706 O O . CYS A 1 88 ? -2.021 9.721 3.151 1.00 58.81 88 CYS A O 1
ATOM 708 N N . ALA A 1 89 ? -2.332 9.339 0.947 1.00 65.00 89 ALA A N 1
ATOM 709 C CA . ALA A 1 89 ? -3.783 9.407 0.975 1.00 65.00 89 ALA A CA 1
ATOM 710 C C . ALA A 1 89 ? -4.385 8.413 1.980 1.00 65.00 89 ALA A C 1
ATOM 712 O O . ALA A 1 89 ? -5.159 8.787 2.864 1.00 65.00 89 ALA A O 1
ATOM 713 N N . PHE A 1 90 ? -3.931 7.159 1.916 1.00 64.69 90 PHE A N 1
ATOM 714 C CA . PHE A 1 90 ? -4.344 6.104 2.835 1.00 64.69 90 PHE A CA 1
ATOM 715 C C . PHE A 1 90 ? -4.021 6.431 4.303 1.00 64.69 90 PHE A C 1
ATOM 717 O O . PHE A 1 90 ? -4.884 6.282 5.171 1.00 64.69 90 PHE A O 1
ATOM 724 N N . ALA A 1 91 ? -2.799 6.891 4.597 1.00 64.56 91 ALA A N 1
ATOM 725 C CA . ALA A 1 91 ? -2.375 7.217 5.961 1.00 64.56 91 ALA A CA 1
ATOM 726 C C . ALA A 1 91 ? -3.192 8.368 6.573 1.00 64.56 91 ALA A C 1
ATOM 728 O O . ALA A 1 91 ? -3.595 8.296 7.738 1.00 64.56 91 ALA A O 1
ATOM 729 N N . ILE A 1 92 ? -3.478 9.404 5.780 1.00 67.00 92 ILE A N 1
ATOM 730 C CA . ILE A 1 92 ? -4.321 10.530 6.196 1.00 67.00 92 ILE A CA 1
ATOM 731 C C . ILE A 1 92 ? -5.742 10.042 6.479 1.00 67.00 92 ILE A C 1
ATOM 733 O O . ILE A 1 92 ? -6.287 10.335 7.541 1.00 67.00 92 ILE A O 1
ATOM 737 N N . GLU A 1 93 ? -6.324 9.236 5.590 1.00 70.44 93 GLU A N 1
ATOM 738 C CA . GLU A 1 93 ? -7.680 8.718 5.779 1.00 70.44 93 GLU A CA 1
ATOM 739 C C . GLU A 1 93 ? -7.795 7.857 7.046 1.00 70.44 93 GLU A C 1
ATOM 741 O O . GLU A 1 93 ? -8.739 8.013 7.818 1.00 70.44 93 GLU A O 1
ATOM 746 N N . ARG A 1 94 ? -6.813 6.984 7.318 1.00 75.19 94 ARG A N 1
ATOM 747 C CA . ARG A 1 94 ? -6.785 6.192 8.561 1.00 75.19 94 ARG A CA 1
ATOM 748 C C . ARG A 1 94 ? -6.626 7.065 9.807 1.00 75.19 94 ARG A C 1
ATOM 750 O O . ARG A 1 94 ? -7.211 6.756 10.846 1.00 75.19 94 ARG A O 1
ATOM 757 N N . SER A 1 95 ? -5.869 8.156 9.712 1.00 71.44 95 SER A N 1
ATOM 758 C CA . SER A 1 95 ? -5.721 9.116 10.812 1.00 71.44 95 SER A CA 1
ATOM 759 C C . SER A 1 95 ? -7.048 9.819 11.105 1.00 71.44 95 SER A C 1
ATOM 761 O O . SER A 1 95 ? -7.466 9.880 12.259 1.00 71.44 95 SER A O 1
ATOM 763 N N . ILE A 1 96 ? -7.762 10.251 10.060 1.00 73.88 96 ILE A N 1
ATOM 764 C CA . ILE A 1 96 ? -9.098 10.850 10.177 1.00 73.88 96 ILE A CA 1
ATOM 765 C C . ILE A 1 96 ? -10.085 9.846 10.778 1.00 73.88 96 ILE A C 1
ATOM 767 O O . ILE A 1 96 ? -10.779 10.193 11.725 1.00 73.88 96 ILE A O 1
ATOM 771 N N . ALA A 1 97 ? -10.098 8.596 10.306 1.00 71.38 97 ALA A N 1
ATOM 772 C CA . ALA A 1 97 ? -10.967 7.547 10.847 1.00 71.38 97 ALA A CA 1
ATOM 773 C C . ALA A 1 97 ? -10.696 7.254 12.335 1.00 71.38 97 ALA A C 1
ATOM 775 O O . ALA A 1 97 ? -11.609 6.900 13.072 1.00 71.38 97 ALA A O 1
ATOM 776 N N . THR A 1 98 ? -9.448 7.415 12.788 1.00 70.50 98 THR A N 1
ATOM 777 C CA . THR A 1 98 ? -9.072 7.212 14.197 1.00 70.50 98 THR A CA 1
ATOM 778 C C . THR A 1 98 ? -9.538 8.371 15.086 1.00 70.50 98 THR A C 1
ATOM 780 O O . THR A 1 98 ? -9.974 8.139 16.213 1.00 70.50 98 THR A O 1
ATOM 783 N N . VAL A 1 99 ? -9.437 9.616 14.604 1.00 74.00 99 VAL A N 1
ATOM 784 C CA . VAL A 1 99 ? -9.782 10.823 15.381 1.00 74.00 99 VAL A CA 1
ATOM 785 C C . VAL A 1 99 ? -11.284 11.119 15.333 1.00 74.00 99 VAL A C 1
ATOM 787 O O . VAL A 1 99 ? -11.888 11.406 16.362 1.00 74.00 99 VAL A O 1
ATOM 790 N N . TYR A 1 100 ? -11.895 11.003 14.156 1.00 78.12 100 TYR A N 1
ATOM 791 C CA . TYR A 1 100 ? -13.289 11.354 13.874 1.00 78.12 100 TYR A CA 1
ATOM 792 C C . TYR A 1 100 ? -14.137 10.103 13.617 1.00 78.12 100 TYR A C 1
ATOM 794 O O . TYR A 1 100 ? -14.858 10.011 12.624 1.00 78.12 100 TYR A O 1
ATOM 802 N N . TRP A 1 101 ? -14.019 9.112 14.501 1.00 75.06 101 TRP A N 1
ATOM 803 C CA . TRP A 1 101 ? -14.612 7.787 14.313 1.00 75.06 101 TRP A CA 1
ATOM 804 C C . TRP A 1 101 ? -16.139 7.799 14.162 1.00 75.06 101 TRP A C 1
ATOM 806 O O . TRP A 1 101 ? -16.666 7.048 13.346 1.00 75.06 101 TRP A O 1
ATOM 816 N N . SER A 1 102 ? -16.843 8.667 14.896 1.00 71.94 102 SER A N 1
ATOM 817 C CA . SER A 1 102 ? -18.308 8.767 14.849 1.00 71.94 102 SER A CA 1
ATOM 818 C C . SER A 1 102 ? -18.792 9.250 13.481 1.00 71.94 102 SER A C 1
ATOM 820 O O . SER A 1 102 ? -19.602 8.590 12.840 1.00 71.94 102 SER A O 1
ATOM 822 N N . TRP A 1 103 ? -18.197 10.332 12.973 1.00 77.62 103 TRP A N 1
ATOM 823 C CA . TRP A 1 103 ? -18.448 10.838 11.619 1.00 77.62 103 TRP A CA 1
ATOM 824 C C . TRP A 1 103 ? -18.074 9.817 10.532 1.00 77.62 103 TRP A C 1
ATOM 826 O O . TRP A 1 103 ? -18.712 9.746 9.480 1.00 77.62 103 TRP A O 1
ATOM 836 N N . TYR A 1 104 ? -17.037 9.011 10.778 1.00 69.69 104 TYR A N 1
ATOM 837 C CA . TYR A 1 104 ? -16.585 7.988 9.840 1.00 69.69 104 TYR A CA 1
ATOM 838 C C . TYR A 1 104 ? -17.555 6.794 9.750 1.00 69.69 104 TYR A C 1
ATOM 840 O O . TYR A 1 104 ? -17.749 6.254 8.659 1.00 69.69 104 TYR A O 1
ATOM 848 N N . GLU A 1 105 ? -18.187 6.401 10.862 1.00 68.25 105 GLU A N 1
ATOM 849 C CA . GLU A 1 105 ? -19.199 5.330 10.903 1.00 68.25 105 GLU A CA 1
ATOM 850 C C . GLU A 1 105 ? -20.513 5.709 10.223 1.00 68.25 105 GLU A C 1
ATOM 852 O O . GLU A 1 105 ? -21.159 4.850 9.626 1.00 68.25 105 GLU A O 1
ATOM 857 N N . GLU A 1 106 ? -20.887 6.989 10.245 1.00 79.50 106 GLU A N 1
ATOM 858 C CA . GLU A 1 106 ? -22.104 7.481 9.589 1.00 79.50 106 GLU A CA 1
ATOM 859 C C . GLU A 1 106 ? -22.087 7.266 8.065 1.00 79.50 106 GLU A C 1
ATOM 861 O O . GLU A 1 106 ? -23.126 7.349 7.410 1.00 79.50 106 GLU A O 1
ATOM 866 N N . GLY A 1 107 ? -20.915 6.985 7.476 1.00 63.41 107 GLY A N 1
ATOM 867 C CA . GLY A 1 107 ? -20.793 6.628 6.062 1.00 63.41 107 GLY A CA 1
ATOM 868 C C . GLY A 1 107 ? -21.267 7.732 5.115 1.00 63.41 107 GLY A C 1
ATOM 869 O O . GLY A 1 107 ? -21.647 7.449 3.976 1.00 63.41 107 GLY A O 1
ATOM 870 N N . SER A 1 108 ? -21.274 8.986 5.582 1.00 75.19 108 SER A N 1
ATOM 871 C CA . SER A 1 108 ? -21.781 10.119 4.813 1.00 75.19 108 SER A CA 1
ATOM 872 C C . SER A 1 108 ? -20.981 10.300 3.521 1.00 75.19 108 SER A C 1
ATOM 874 O O . SER A 1 108 ? -19.764 10.113 3.491 1.00 75.19 108 SER A O 1
ATOM 876 N N . SER A 1 109 ? -21.633 10.730 2.442 1.00 70.12 109 SER A N 1
ATOM 877 C CA . SER A 1 109 ? -21.001 10.983 1.137 1.00 70.12 109 SER A CA 1
ATOM 878 C C . SER A 1 109 ? -19.823 11.970 1.202 1.00 70.12 109 SER A C 1
ATOM 880 O O . SER A 1 109 ? -18.961 11.955 0.323 1.00 70.12 109 SER A O 1
ATOM 882 N N . SER A 1 110 ? -19.720 12.767 2.271 1.00 66.25 110 SER A N 1
ATOM 883 C CA . SER A 1 110 ? -18.579 13.648 2.540 1.00 66.25 110 SER A CA 1
ATOM 884 C C . SER A 1 110 ? -17.259 12.901 2.813 1.00 66.25 110 SER A C 1
ATOM 886 O O . SER A 1 110 ? -16.198 13.403 2.441 1.00 66.25 110 SER A O 1
ATOM 888 N N . THR A 1 111 ? -17.292 11.663 3.331 1.00 63.06 111 THR A N 1
ATOM 889 C CA . THR A 1 111 ? -16.080 10.823 3.475 1.00 63.06 111 THR A CA 1
ATOM 890 C C . THR A 1 111 ? -15.443 10.458 2.128 1.00 63.06 111 THR A C 1
ATOM 892 O O . THR A 1 111 ? -14.221 10.343 2.042 1.00 63.06 111 THR A O 1
ATOM 895 N N . LEU A 1 112 ? -16.228 10.357 1.045 1.00 60.31 112 LEU A N 1
ATOM 896 C CA . LEU A 1 112 ? -15.711 10.083 -0.307 1.00 60.31 112 LEU A CA 1
ATOM 897 C C . LEU A 1 112 ? -14.981 11.288 -0.920 1.00 60.31 112 LEU A C 1
ATOM 899 O O . LEU A 1 112 ? -14.103 11.116 -1.767 1.00 60.31 112 LEU A O 1
ATOM 903 N N . VAL A 1 113 ? -15.313 12.508 -0.490 1.00 63.06 113 VAL A N 1
ATOM 904 C CA . VAL A 1 113 ? -14.711 13.743 -1.016 1.00 63.06 113 VAL A CA 1
ATOM 905 C C . VAL A 1 113 ? -13.248 13.870 -0.586 1.00 63.06 113 VAL A C 1
ATOM 907 O O . VAL A 1 113 ? -12.413 14.267 -1.397 1.00 63.06 113 VAL A O 1
ATOM 910 N N . VAL A 1 114 ? -12.916 13.446 0.639 1.00 60.88 114 VAL A N 1
ATOM 911 C CA . VAL A 1 114 ? -11.542 13.464 1.179 1.00 60.88 114 VAL A CA 1
ATOM 912 C C . VAL A 1 114 ? -10.594 12.578 0.362 1.00 60.88 114 VAL A C 1
ATOM 914 O O . VAL A 1 114 ? -9.430 12.922 0.177 1.00 60.88 114 VAL A O 1
ATOM 917 N N . SER A 1 115 ? -11.098 11.472 -0.192 1.00 57.72 115 SER A N 1
ATOM 918 C CA . SER A 1 115 ? -10.319 10.588 -1.068 1.00 57.72 115 SER A CA 1
ATOM 919 C C . SER A 1 115 ? -10.055 11.212 -2.449 1.00 57.72 115 SER A C 1
ATOM 921 O O . SER A 1 115 ? -9.019 10.964 -3.063 1.00 57.72 115 SER A O 1
ATOM 923 N N . ARG A 1 116 ? -10.965 12.068 -2.938 1.00 58.88 116 ARG A N 1
ATOM 924 C CA . ARG A 1 116 ? -10.916 12.641 -4.294 1.00 58.88 116 ARG A CA 1
ATOM 925 C C . ARG A 1 116 ? -10.025 13.881 -4.408 1.00 58.88 116 ARG A C 1
ATOM 927 O O . ARG A 1 116 ? -9.447 14.123 -5.464 1.00 58.88 116 ARG A O 1
ATOM 934 N N . THR A 1 117 ? -9.906 14.674 -3.346 1.00 55.94 117 THR A N 1
ATOM 935 C CA . THR A 1 117 ? -9.109 15.916 -3.348 1.00 55.94 117 THR A CA 1
ATOM 936 C C . THR A 1 117 ? -7.599 15.671 -3.345 1.00 55.94 117 THR A C 1
ATOM 938 O O . THR A 1 117 ? -6.833 16.557 -3.713 1.00 55.94 117 THR A O 1
ATOM 941 N N . GLN A 1 118 ? -7.147 14.467 -2.995 1.00 56.66 118 GLN A N 1
ATOM 942 C CA . GLN A 1 118 ? -5.719 14.152 -2.886 1.00 56.66 118 GLN A CA 1
ATOM 943 C C . GLN A 1 118 ? -5.034 13.852 -4.234 1.00 56.66 118 GLN A C 1
ATOM 945 O O . GLN A 1 118 ? -3.809 13.798 -4.289 1.00 56.66 118 GLN A O 1
ATOM 950 N N . THR A 1 119 ? -5.785 13.708 -5.333 1.00 54.94 119 THR A N 1
ATOM 951 C CA . THR A 1 119 ? -5.243 13.331 -6.655 1.00 54.94 119 THR A CA 1
ATOM 952 C C . THR A 1 119 ? -4.931 14.492 -7.611 1.00 54.94 119 THR A C 1
ATOM 954 O O . THR A 1 119 ? -4.433 14.238 -8.702 1.00 54.94 119 THR A O 1
ATOM 957 N N . THR A 1 120 ? -5.213 15.756 -7.269 1.00 55.91 120 THR A N 1
ATOM 958 C CA . THR A 1 120 ? -5.212 16.857 -8.265 1.00 55.91 120 THR A CA 1
ATOM 959 C C . THR A 1 120 ? -4.011 17.807 -8.236 1.00 55.91 120 THR A C 1
ATOM 961 O O . THR A 1 120 ? -3.962 18.729 -9.050 1.00 55.91 120 THR A O 1
ATOM 964 N N . ASN A 1 121 ? -3.027 17.619 -7.354 1.00 56.78 121 ASN A N 1
ATOM 965 C CA . ASN A 1 121 ? -1.892 18.544 -7.282 1.00 56.78 121 ASN A CA 1
ATOM 966 C C . ASN A 1 121 ? -0.866 18.270 -8.393 1.00 56.78 121 ASN A C 1
ATOM 968 O O . ASN A 1 121 ? -0.184 17.248 -8.392 1.00 56.78 121 ASN A O 1
ATOM 972 N N . LYS A 1 122 ? -0.746 19.211 -9.340 1.00 58.66 122 LYS A N 1
ATOM 973 C CA . LYS A 1 122 ? 0.317 19.226 -10.355 1.00 58.66 122 LYS A CA 1
ATOM 974 C C . LYS A 1 122 ? 1.621 19.688 -9.711 1.00 58.66 122 LYS A C 1
ATOM 976 O O . LYS A 1 122 ? 1.659 20.758 -9.111 1.00 58.66 122 LYS A O 1
ATOM 981 N N . ILE A 1 123 ? 2.684 18.907 -9.866 1.00 58.97 123 ILE A N 1
ATOM 982 C CA . ILE A 1 123 ? 4.002 19.214 -9.300 1.00 58.97 123 ILE A CA 1
ATOM 983 C C . ILE A 1 123 ? 4.968 19.551 -10.435 1.00 58.97 123 ILE A C 1
ATOM 985 O O . ILE A 1 123 ? 4.969 18.839 -11.441 1.00 58.97 123 ILE A O 1
ATOM 989 N N . PRO A 1 124 ? 5.763 20.629 -10.313 1.00 64.50 124 PRO A N 1
ATOM 990 C CA . PRO A 1 124 ? 6.759 20.990 -11.314 1.00 64.50 124 PRO A CA 1
ATOM 991 C C . PRO A 1 124 ? 7.842 19.911 -11.478 1.00 64.50 124 PRO A C 1
ATOM 993 O O . PRO A 1 124 ? 8.201 19.200 -10.539 1.00 64.50 124 PRO A O 1
ATOM 996 N N . ASN A 1 125 ? 8.354 19.810 -12.706 1.00 61.69 125 ASN A N 1
ATOM 997 C CA . ASN A 1 125 ? 9.127 18.674 -13.215 1.00 61.69 125 ASN A CA 1
ATOM 998 C C . ASN A 1 125 ? 10.516 18.507 -12.570 1.00 61.69 125 ASN A C 1
ATOM 1000 O O . ASN A 1 125 ? 11.051 17.410 -12.589 1.00 61.69 125 ASN A O 1
ATOM 1004 N N . ASP A 1 126 ? 11.093 19.544 -11.958 1.00 66.19 126 ASP A N 1
ATOM 1005 C CA . ASP A 1 126 ? 12.493 19.498 -11.493 1.00 66.19 126 ASP A CA 1
ATOM 1006 C C . ASP A 1 126 ? 12.638 18.988 -10.048 1.00 66.19 126 ASP A C 1
ATOM 1008 O O . ASP A 1 126 ? 13.688 18.491 -9.647 1.00 66.19 126 ASP A O 1
ATOM 1012 N N . GLY A 1 127 ? 11.562 19.053 -9.259 1.00 65.25 127 GLY A N 1
ATOM 1013 C CA . GLY A 1 127 ? 11.549 18.636 -7.852 1.00 65.25 127 GLY A CA 1
ATOM 1014 C C . GLY A 1 127 ? 10.925 17.264 -7.604 1.00 65.25 127 GLY A C 1
ATOM 1015 O O . GLY A 1 127 ? 10.806 16.853 -6.451 1.00 65.25 127 GLY A O 1
ATOM 1016 N N . TRP A 1 128 ? 10.491 16.558 -8.650 1.00 62.84 128 TRP A N 1
ATOM 1017 C CA . TRP A 1 128 ? 9.606 15.396 -8.516 1.00 62.84 128 TRP A CA 1
ATOM 1018 C C . TRP A 1 128 ? 10.225 14.249 -7.709 1.00 62.84 128 TRP A C 1
ATOM 1020 O O . TRP A 1 128 ? 9.533 13.626 -6.911 1.00 62.84 128 TRP A O 1
ATOM 1030 N N . PHE A 1 129 ? 11.526 13.990 -7.874 1.00 62.19 129 PHE A N 1
ATOM 1031 C CA . PHE A 1 129 ? 12.206 12.900 -7.179 1.00 62.19 129 PHE A CA 1
ATOM 1032 C C . PHE A 1 129 ? 12.340 13.192 -5.682 1.00 62.19 129 PHE A C 1
ATOM 1034 O O . PHE A 1 129 ? 12.005 12.352 -4.849 1.00 62.19 129 PHE A O 1
ATOM 1041 N N . ILE A 1 130 ? 12.753 14.416 -5.337 1.00 70.75 130 ILE A N 1
ATOM 1042 C CA . ILE A 1 130 ? 12.824 14.885 -3.946 1.00 70.75 130 ILE A CA 1
ATOM 1043 C C . ILE A 1 130 ? 11.418 14.902 -3.335 1.00 70.75 130 ILE A C 1
ATOM 1045 O O . ILE A 1 130 ? 11.228 14.462 -2.201 1.00 70.75 130 ILE A O 1
ATOM 1049 N N . HIS A 1 131 ? 10.411 15.337 -4.096 1.00 67.88 131 HIS A N 1
ATOM 1050 C CA . HIS A 1 131 ? 9.019 15.307 -3.666 1.00 67.88 131 HIS A CA 1
ATOM 1051 C C . HIS A 1 131 ? 8.535 13.873 -3.408 1.00 67.88 131 HIS A C 1
ATOM 1053 O O . HIS A 1 131 ? 7.968 13.592 -2.362 1.00 67.88 131 HIS A O 1
ATOM 1059 N N . LEU A 1 132 ? 8.815 12.929 -4.305 1.00 65.94 132 LEU A N 1
ATOM 1060 C CA . LEU A 1 132 ? 8.420 11.532 -4.140 1.00 65.94 132 LEU A CA 1
ATOM 1061 C C . LEU A 1 132 ? 9.112 10.880 -2.935 1.00 65.94 132 LEU A C 1
ATOM 1063 O O . LEU A 1 132 ? 8.458 10.188 -2.155 1.00 65.94 132 LEU A O 1
ATOM 1067 N N . LEU A 1 133 ? 10.413 11.128 -2.751 1.00 69.44 133 LEU A N 1
ATOM 1068 C CA . LEU A 1 133 ? 11.161 10.647 -1.589 1.00 69.44 133 LEU A CA 1
ATOM 1069 C C . LEU A 1 133 ? 10.624 11.231 -0.282 1.00 69.44 133 LEU A C 1
ATOM 1071 O O . LEU A 1 133 ? 10.443 10.494 0.684 1.00 69.44 133 LEU A O 1
ATOM 1075 N N . SER A 1 134 ? 10.344 12.534 -0.249 1.00 71.56 134 SER A N 1
ATOM 1076 C CA . SER A 1 134 ? 9.799 13.202 0.938 1.00 71.56 134 SER A CA 1
ATOM 1077 C C . SER A 1 134 ? 8.381 12.734 1.258 1.00 71.56 134 SER A C 1
ATOM 1079 O O . SER A 1 134 ? 8.107 12.407 2.408 1.00 71.56 134 SER A O 1
ATOM 1081 N N . VAL A 1 135 ? 7.507 12.589 0.259 1.00 69.88 135 VAL A N 1
ATOM 1082 C CA . VAL A 1 135 ? 6.167 11.994 0.407 1.00 69.88 135 VAL A CA 1
ATOM 1083 C C . VAL A 1 135 ? 6.269 10.565 0.942 1.00 69.88 135 VAL A C 1
ATOM 1085 O O . VAL A 1 135 ? 5.604 10.230 1.920 1.00 69.88 135 VAL A O 1
ATOM 1088 N N . GLY A 1 136 ? 7.149 9.738 0.371 1.00 71.12 136 GLY A N 1
ATOM 1089 C CA . GLY A 1 136 ? 7.392 8.377 0.848 1.00 71.12 136 GLY A CA 1
ATOM 1090 C C . GLY A 1 136 ? 7.882 8.339 2.298 1.00 71.12 136 GLY A C 1
ATOM 1091 O O . GLY A 1 136 ? 7.329 7.605 3.117 1.00 71.12 136 GLY A O 1
ATOM 1092 N N . ALA A 1 137 ? 8.869 9.169 2.643 1.00 75.19 137 ALA A N 1
ATOM 1093 C CA . ALA A 1 137 ? 9.414 9.264 3.995 1.00 75.19 137 ALA A CA 1
ATOM 1094 C C . ALA A 1 137 ? 8.358 9.733 5.008 1.00 75.19 137 ALA A C 1
ATOM 1096 O O . ALA A 1 137 ? 8.176 9.094 6.045 1.00 75.19 137 ALA A O 1
ATOM 1097 N N . ILE A 1 138 ? 7.612 10.796 4.687 1.00 76.88 138 ILE A N 1
ATOM 1098 C CA . ILE A 1 1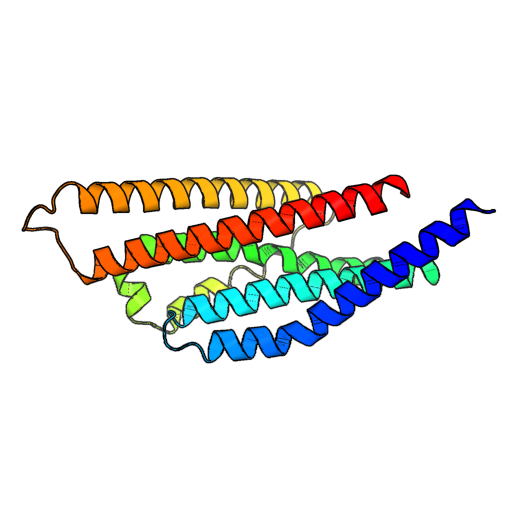38 ? 6.511 11.308 5.514 1.00 76.88 138 ILE A CA 1
ATOM 1099 C C . ILE A 1 138 ? 5.431 10.235 5.683 1.00 76.88 138 ILE A C 1
ATOM 1101 O O . ILE A 1 138 ? 4.944 10.032 6.793 1.00 76.88 138 ILE A O 1
ATOM 1105 N N . GLY A 1 139 ? 5.087 9.507 4.617 1.00 75.12 139 GLY A N 1
ATOM 1106 C CA . GLY A 1 139 ? 4.121 8.410 4.658 1.00 75.12 139 GLY A CA 1
ATOM 1107 C C . GLY A 1 139 ? 4.546 7.283 5.601 1.00 75.12 139 GLY A C 1
ATOM 1108 O O . GLY A 1 139 ? 3.750 6.846 6.432 1.00 75.12 139 GLY A O 1
ATOM 1109 N N . VAL A 1 140 ? 5.809 6.849 5.531 1.00 78.44 140 VAL A N 1
ATOM 1110 C CA . VAL A 1 140 ? 6.357 5.811 6.421 1.00 78.44 140 VAL A CA 1
ATOM 1111 C C . VAL A 1 140 ? 6.391 6.289 7.873 1.00 78.44 140 VAL A C 1
ATOM 1113 O O . VAL A 1 140 ? 5.951 5.560 8.763 1.00 78.44 140 VAL A O 1
ATOM 1116 N N . ILE A 1 141 ? 6.860 7.514 8.132 1.00 84.12 141 ILE A N 1
ATOM 1117 C CA . ILE A 1 141 ? 6.895 8.090 9.485 1.00 84.12 141 ILE A CA 1
ATOM 1118 C C . ILE A 1 141 ? 5.475 8.204 10.048 1.00 84.12 141 ILE A C 1
ATOM 1120 O O . ILE A 1 141 ? 5.217 7.731 11.154 1.00 84.12 141 ILE A O 1
ATOM 1124 N N . GLY A 1 142 ? 4.543 8.767 9.276 1.00 81.69 142 GLY A N 1
ATOM 1125 C CA . GLY A 1 142 ? 3.141 8.908 9.662 1.00 81.69 142 GLY A CA 1
ATOM 1126 C C . GLY A 1 142 ? 2.493 7.562 9.977 1.00 81.69 142 GLY A C 1
ATOM 1127 O O . GLY A 1 142 ? 1.840 7.419 11.009 1.00 81.69 142 GLY A O 1
ATOM 1128 N N . PHE A 1 143 ? 2.750 6.543 9.155 1.00 82.81 143 PHE A N 1
ATOM 1129 C CA . PHE A 1 143 ? 2.288 5.180 9.405 1.00 82.81 143 PHE A CA 1
ATOM 1130 C C . PHE A 1 143 ? 2.838 4.606 10.720 1.00 82.81 143 PHE A C 1
ATOM 1132 O O . PHE A 1 143 ? 2.081 4.046 11.512 1.00 82.81 143 PHE A O 1
ATOM 1139 N N . LEU A 1 144 ? 4.139 4.762 10.989 1.00 86.69 144 LEU A N 1
ATOM 1140 C CA . LEU A 1 144 ? 4.765 4.267 12.220 1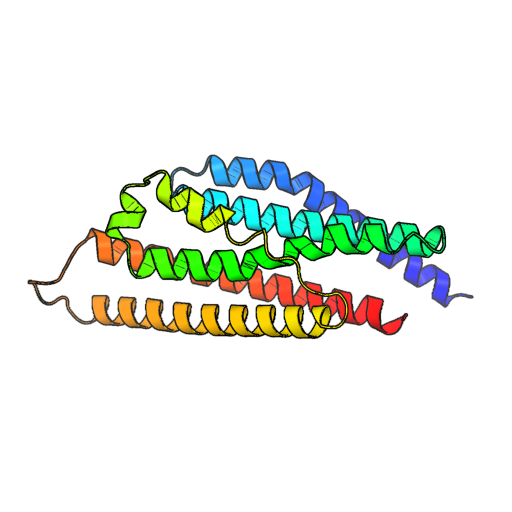.00 86.69 144 LEU A CA 1
ATOM 1141 C C . LEU A 1 144 ? 4.231 4.977 13.468 1.00 86.69 144 LEU A C 1
ATOM 1143 O O . LEU A 1 144 ? 3.963 4.319 14.477 1.00 86.69 144 LEU A O 1
ATOM 1147 N N . VAL A 1 145 ? 4.055 6.299 13.401 1.00 89.31 145 VAL A N 1
ATOM 1148 C CA . VAL A 1 145 ? 3.464 7.099 14.482 1.00 89.31 145 VAL A CA 1
ATOM 1149 C C . VAL A 1 145 ? 2.028 6.650 14.740 1.00 89.31 145 VAL A C 1
ATOM 1151 O O . VAL A 1 145 ? 1.684 6.339 15.880 1.00 89.31 145 VAL A O 1
ATOM 1154 N N . LEU A 1 146 ? 1.214 6.528 13.688 1.00 87.00 146 LEU A N 1
ATOM 1155 C CA . LEU A 1 146 ? -0.176 6.089 13.789 1.00 87.00 146 LEU A CA 1
ATOM 1156 C C . LEU A 1 146 ? -0.285 4.670 14.360 1.00 87.00 146 LEU A C 1
ATOM 1158 O O . LEU A 1 146 ? -1.133 4.413 15.215 1.00 87.00 146 LEU A O 1
ATOM 1162 N N . TYR A 1 147 ? 0.593 3.756 13.937 1.00 88.50 147 TYR A N 1
ATOM 1163 C CA . TYR A 1 147 ? 0.657 2.398 14.471 1.00 88.50 147 TYR A CA 1
ATOM 1164 C C . TYR A 1 147 ? 0.996 2.388 15.959 1.00 88.50 147 TYR A C 1
ATOM 1166 O O . TYR A 1 147 ? 0.274 1.781 16.753 1.00 88.50 147 TYR A O 1
ATOM 1174 N N . ARG A 1 148 ? 2.055 3.100 16.362 1.00 92.31 148 ARG A N 1
ATOM 1175 C CA . ARG A 1 148 ? 2.446 3.199 17.774 1.00 92.31 148 ARG A CA 1
ATOM 1176 C C . ARG A 1 148 ? 1.343 3.814 18.624 1.00 92.31 148 ARG A C 1
ATOM 1178 O O . ARG A 1 148 ? 1.092 3.324 19.723 1.00 92.31 148 ARG A O 1
ATOM 1185 N N . TRP A 1 149 ? 0.658 4.833 18.112 1.00 91.50 149 TRP A N 1
ATOM 1186 C CA . TRP A 1 149 ? -0.452 5.462 18.815 1.00 91.50 149 TRP A CA 1
ATOM 1187 C C . TRP A 1 149 ? -1.641 4.505 18.983 1.00 91.50 149 TRP A C 1
ATOM 1189 O O . TRP A 1 149 ? -2.130 4.338 20.100 1.00 91.50 149 TRP A O 1
ATOM 1199 N N . ASN A 1 150 ? -2.056 3.801 17.926 1.00 88.94 150 ASN A N 1
ATOM 1200 C CA . ASN A 1 150 ? -3.146 2.820 18.003 1.00 88.94 150 ASN A CA 1
ATOM 1201 C C . ASN A 1 150 ? -2.826 1.672 18.975 1.00 88.94 150 ASN A C 1
ATOM 1203 O O . ASN A 1 150 ? -3.668 1.303 19.793 1.00 88.94 150 ASN A O 1
ATOM 1207 N N . VAL A 1 151 ? -1.592 1.156 18.961 1.00 93.25 151 VAL A N 1
ATOM 1208 C CA . VAL A 1 151 ? -1.142 0.131 19.919 1.00 93.25 151 VAL A CA 1
ATOM 1209 C C . VAL A 1 151 ? -1.137 0.671 21.352 1.00 93.25 151 VAL A C 1
ATOM 1211 O O . VAL A 1 151 ? -1.593 -0.014 22.266 1.00 93.25 151 VAL A O 1
ATOM 1214 N N . ALA A 1 152 ? -0.671 1.904 21.566 1.00 93.75 152 ALA A N 1
ATOM 1215 C CA . ALA A 1 152 ? -0.691 2.528 22.886 1.00 93.75 152 ALA A CA 1
ATOM 1216 C C . ALA A 1 152 ? -2.125 2.700 23.412 1.00 93.75 152 ALA A C 1
ATOM 1218 O O . ALA A 1 152 ? -2.390 2.377 24.569 1.00 93.75 152 ALA A O 1
ATOM 1219 N N . MET A 1 153 ? -3.062 3.144 22.568 1.00 90.06 153 MET A N 1
ATOM 1220 C CA . MET A 1 153 ? -4.481 3.242 22.931 1.00 90.06 153 MET A CA 1
ATOM 1221 C C . MET A 1 153 ? -5.084 1.874 23.256 1.00 90.06 153 MET A C 1
ATOM 1223 O O . MET A 1 153 ? -5.784 1.736 24.256 1.00 90.06 153 MET A O 1
ATOM 1227 N N . PHE A 1 154 ? -4.770 0.851 22.461 1.00 91.38 154 PHE A N 1
ATOM 1228 C CA . PHE A 1 154 ? -5.224 -0.515 22.706 1.00 91.38 154 PHE A CA 1
ATOM 1229 C C . PHE A 1 154 ? -4.714 -1.066 24.045 1.00 91.38 154 PHE A C 1
ATOM 1231 O O . PHE A 1 154 ? -5.476 -1.663 24.803 1.00 91.38 154 PHE A O 1
ATOM 1238 N N . ASN A 1 155 ? -3.442 -0.825 24.374 1.00 93.12 155 ASN A N 1
ATOM 1239 C CA . ASN A 1 155 ? -2.860 -1.250 25.647 1.00 93.12 155 ASN A CA 1
ATOM 1240 C C . ASN A 1 155 ? -3.467 -0.497 26.840 1.00 93.12 155 ASN A C 1
ATOM 1242 O O . ASN A 1 155 ? -3.727 -1.115 27.869 1.00 93.12 155 ASN A O 1
ATOM 1246 N N . ARG A 1 156 ? -3.762 0.804 26.697 1.00 90.06 156 ARG A N 1
ATOM 1247 C CA . ARG A 1 156 ? -4.484 1.580 27.722 1.00 90.06 156 ARG A CA 1
ATOM 1248 C C . ARG A 1 156 ? -5.896 1.043 27.945 1.00 90.06 156 ARG A C 1
ATOM 1250 O O . ARG A 1 156 ? -6.292 0.863 29.087 1.00 90.06 156 ARG A O 1
ATOM 1257 N N . ALA A 1 157 ? -6.616 0.710 26.873 1.00 86.62 157 ALA A N 1
ATOM 1258 C CA . ALA A 1 157 ? -7.951 0.119 26.968 1.00 86.62 157 ALA A CA 1
ATOM 1259 C C . ALA A 1 157 ? -7.946 -1.252 27.673 1.00 86.62 157 ALA A C 1
ATOM 1261 O O . ALA A 1 157 ? -8.916 -1.603 28.339 1.00 86.62 157 ALA A O 1
ATOM 1262 N N . LYS A 1 158 ? -6.850 -2.019 27.565 1.00 87.06 158 LYS A N 1
ATOM 1263 C CA . LYS A 1 158 ? -6.667 -3.290 28.285 1.00 87.06 158 LYS A CA 1
ATOM 1264 C C . LYS A 1 158 ? -6.325 -3.130 29.766 1.00 87.06 158 LYS A C 1
ATOM 1266 O O . LYS A 1 158 ? -6.634 -4.030 30.537 1.00 87.06 158 LYS A O 1
ATOM 1271 N N . ALA A 1 159 ? -5.673 -2.036 30.155 1.00 89.50 159 ALA A N 1
ATOM 1272 C CA . ALA A 1 159 ? -5.151 -1.839 31.511 1.00 89.50 159 ALA A CA 1
ATOM 1273 C C . ALA A 1 159 ? -6.231 -1.548 32.574 1.00 89.50 159 ALA A C 1
ATOM 1275 O O . ALA A 1 159 ? -5.906 -1.416 33.749 1.00 89.50 159 ALA A O 1
ATOM 1276 N N . GLY A 1 160 ? -7.503 -1.473 32.178 1.00 79.69 160 GLY A N 1
ATOM 1277 C CA . GLY A 1 160 ? -8.631 -1.223 33.069 1.00 79.69 160 GLY A CA 1
ATOM 1278 C C . GLY A 1 160 ? -9.445 -0.046 32.561 1.00 79.69 160 GLY A C 1
ATOM 1279 O O . GLY A 1 160 ? -8.972 1.088 32.519 1.00 79.69 160 GLY A O 1
ATOM 1280 N N . ALA A 1 161 ? -10.675 -0.325 32.144 1.00 67.25 161 ALA A N 1
ATOM 1281 C CA . ALA A 1 161 ? -11.583 0.700 31.673 1.00 67.25 161 ALA A CA 1
ATOM 1282 C C . ALA A 1 161 ? -12.167 1.459 32.873 1.00 67.25 161 ALA A C 1
ATOM 1284 O O . ALA A 1 161 ? -12.826 0.862 33.724 1.00 67.25 161 ALA A O 1
ATOM 1285 N N . GLN A 1 162 ? -11.949 2.775 32.946 1.00 77.38 162 GLN A N 1
ATOM 1286 C CA . GLN A 1 162 ? -12.757 3.610 33.830 1.00 77.38 162 GLN A CA 1
ATOM 1287 C C . GLN A 1 162 ? -14.206 3.557 33.327 1.00 77.38 162 GLN A C 1
ATOM 1289 O O . GLN A 1 162 ? -14.471 3.823 32.154 1.00 77.38 162 GLN A O 1
ATOM 1294 N N . ILE A 1 163 ? -15.132 3.178 34.214 1.00 72.88 163 ILE A N 1
ATOM 1295 C CA . ILE A 1 163 ? -16.531 2.827 33.900 1.00 72.88 163 ILE A CA 1
ATOM 1296 C C . ILE A 1 163 ? -17.278 3.961 33.160 1.00 72.88 163 ILE A C 1
ATOM 1298 O O . ILE A 1 163 ? -18.235 3.689 32.444 1.00 72.88 163 ILE A O 1
ATOM 1302 N N . GLY A 1 164 ? -16.814 5.213 33.261 1.00 76.06 164 GLY A N 1
ATOM 1303 C CA . GLY A 1 164 ? -17.429 6.373 32.604 1.00 76.06 164 GLY A CA 1
ATOM 1304 C C . GLY A 1 164 ? -17.029 6.634 31.143 1.00 76.06 164 GLY A C 1
ATOM 1305 O O . GLY A 1 164 ? -17.780 7.299 30.439 1.00 76.06 164 GLY A O 1
ATOM 1306 N N . GLU A 1 165 ? -15.890 6.125 30.658 1.00 75.56 165 GLU A N 1
ATOM 1307 C CA . GLU A 1 165 ? -15.391 6.422 29.294 1.00 75.56 165 GLU A CA 1
ATOM 1308 C C . GLU A 1 165 ? -15.368 5.203 28.357 1.00 75.56 165 GLU A C 1
ATOM 1310 O O . GLU A 1 165 ? -14.941 5.287 27.198 1.00 75.56 165 GLU A O 1
ATOM 1315 N N . TYR A 1 166 ? -15.807 4.042 28.844 1.00 78.00 166 TYR A N 1
ATOM 1316 C CA . TYR A 1 166 ? -15.772 2.818 28.060 1.00 78.00 166 TYR A CA 1
ATOM 1317 C C . TYR A 1 166 ? -16.907 2.776 27.038 1.00 78.00 166 TYR A C 1
ATOM 1319 O O . TYR A 1 166 ? -18.077 2.639 27.384 1.00 78.00 166 TYR A O 1
ATOM 1327 N N . SER A 1 167 ? -16.541 2.813 25.759 1.00 82.31 167 SER A N 1
ATOM 1328 C CA . SER A 1 167 ? -17.440 2.455 24.667 1.00 82.31 167 SER A CA 1
ATOM 1329 C C . SER A 1 167 ? -16.973 1.157 24.015 1.00 82.31 167 SER A C 1
ATOM 1331 O O . SER A 1 167 ? -15.833 1.050 23.543 1.00 82.31 167 SER A O 1
ATOM 1333 N N . VAL A 1 168 ? -17.878 0.175 23.960 1.00 84.25 168 VAL A N 1
ATOM 1334 C CA . VAL A 1 168 ? -17.656 -1.110 23.284 1.00 84.25 168 VAL A CA 1
ATOM 1335 C C . VAL A 1 168 ? -17.270 -0.877 21.820 1.00 84.25 168 VAL A C 1
ATOM 1337 O O . VAL A 1 168 ? -16.290 -1.468 21.360 1.00 84.25 168 VAL A O 1
ATOM 1340 N N . SER A 1 169 ? -17.948 0.043 21.120 1.00 82.25 169 SER A N 1
ATOM 1341 C CA . SER A 1 169 ? -17.666 0.351 19.710 1.00 82.25 169 SER A CA 1
ATOM 1342 C C . SER A 1 169 ? -16.258 0.913 19.519 1.00 82.25 169 SER A C 1
ATOM 1344 O O . SER A 1 169 ? -15.503 0.421 18.680 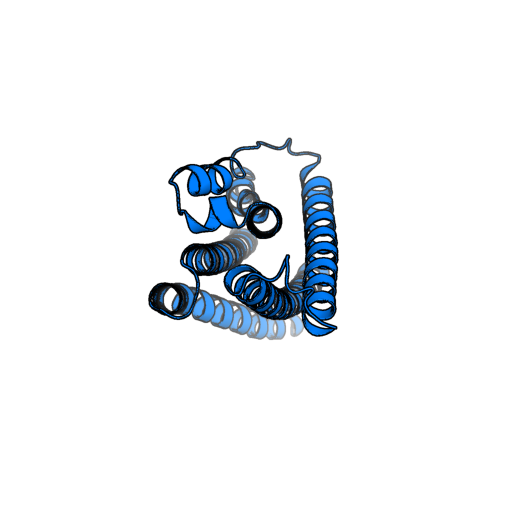1.00 82.25 169 SER A O 1
ATOM 1346 N N . ARG A 1 170 ? -15.836 1.853 20.374 1.00 82.25 170 ARG A N 1
ATOM 1347 C CA . ARG A 1 170 ? -14.486 2.437 20.325 1.00 82.25 170 ARG A CA 1
ATOM 1348 C C . ARG A 1 170 ? -13.401 1.376 20.520 1.00 82.25 170 ARG A C 1
ATOM 1350 O O . ARG A 1 170 ? -12.399 1.368 19.808 1.00 82.25 170 ARG A O 1
ATOM 1357 N N . SER A 1 171 ? -13.593 0.459 21.469 1.00 86.06 171 SER A N 1
ATOM 1358 C CA . SER A 1 171 ? -12.629 -0.622 21.715 1.00 86.06 171 SER A CA 1
ATOM 1359 C C . SER A 1 171 ? -12.531 -1.602 20.537 1.00 86.06 171 SER A C 1
ATOM 1361 O O . SER A 1 171 ? -11.432 -2.055 20.201 1.00 86.06 171 SER A O 1
ATOM 1363 N N . PHE A 1 172 ? -13.657 -1.873 19.867 1.00 85.69 172 PHE A N 1
ATOM 1364 C CA . PHE A 1 172 ? -13.715 -2.713 18.674 1.00 85.69 172 PHE A CA 1
ATOM 1365 C C . PHE A 1 172 ? -12.978 -2.066 17.496 1.00 85.69 172 PHE A C 1
ATOM 1367 O O . PHE A 1 172 ? -12.105 -2.697 16.903 1.00 85.69 172 PHE A O 1
ATOM 1374 N N . GLN A 1 173 ? -13.231 -0.784 17.232 1.00 81.38 173 GLN A N 1
ATOM 1375 C CA . GLN A 1 173 ? -12.561 -0.036 16.166 1.00 81.38 173 GLN A CA 1
ATOM 1376 C C . GLN A 1 173 ? -11.049 0.079 16.372 1.00 81.38 173 GLN A C 1
ATOM 1378 O O . GLN A 1 173 ? -10.283 -0.105 15.430 1.00 81.38 173 GLN A O 1
ATOM 1383 N N . ILE A 1 174 ? -10.588 0.351 17.600 1.00 86.88 174 ILE A N 1
ATOM 1384 C CA . ILE A 1 174 ? -9.147 0.410 17.899 1.00 86.88 174 ILE A CA 1
ATOM 1385 C C . ILE A 1 174 ? -8.499 -0.951 17.620 1.00 86.88 174 ILE A C 1
ATOM 1387 O O . ILE A 1 174 ? -7.422 -1.017 17.026 1.00 86.88 174 ILE A O 1
ATOM 1391 N N . LYS A 1 175 ? -9.156 -2.047 18.016 1.00 89.56 175 LYS A N 1
ATOM 1392 C CA . LYS A 1 175 ? -8.670 -3.405 17.752 1.00 89.56 175 LYS A CA 1
ATOM 1393 C C . LYS A 1 175 ? -8.602 -3.697 16.250 1.00 89.56 175 LYS A C 1
ATOM 1395 O O . LYS A 1 175 ? -7.583 -4.213 15.792 1.00 89.56 175 LYS A O 1
ATOM 1400 N N . GLU A 1 176 ? -9.644 -3.348 15.498 1.00 83.94 176 GLU A N 1
ATOM 1401 C CA . GLU A 1 176 ? -9.682 -3.506 14.041 1.00 83.94 176 GLU A CA 1
ATOM 1402 C C . GLU A 1 176 ? -8.572 -2.683 13.372 1.00 83.94 176 GLU A C 1
ATOM 1404 O O . GLU A 1 176 ? -7.787 -3.224 12.595 1.00 83.94 176 GLU A O 1
ATOM 1409 N N . ASN A 1 177 ? -8.411 -1.412 13.752 1.00 84.94 177 ASN A N 1
ATOM 1410 C CA . ASN A 1 177 ? -7.357 -0.541 13.234 1.00 84.94 177 ASN A CA 1
ATOM 1411 C C . ASN A 1 177 ? -5.954 -1.098 13.507 1.00 84.94 177 ASN A C 1
ATOM 1413 O O . ASN A 1 177 ? -5.105 -1.069 12.617 1.00 84.94 177 ASN A O 1
ATOM 1417 N N . VAL A 1 178 ? -5.689 -1.646 14.699 1.00 89.62 178 VAL A N 1
ATOM 1418 C CA . VAL A 1 178 ? -4.394 -2.280 15.000 1.00 89.62 178 VAL A CA 1
ATOM 1419 C C . VAL A 1 178 ? -4.147 -3.487 14.093 1.00 89.62 178 VAL A C 1
ATOM 1421 O O . VAL A 1 178 ? -3.062 -3.594 13.522 1.00 89.62 178 VAL A O 1
ATOM 1424 N N . GLN A 1 179 ? -5.132 -4.373 13.920 1.00 87.25 179 GLN A N 1
ATOM 1425 C CA . GLN A 1 179 ? -5.006 -5.547 13.044 1.00 87.25 179 GLN A CA 1
ATOM 1426 C C . GLN A 1 179 ? -4.773 -5.141 11.584 1.00 87.25 179 GLN A C 1
ATOM 1428 O O . GLN A 1 179 ? -3.895 -5.681 10.908 1.00 87.25 179 GLN A O 1
ATOM 1433 N N . VAL A 1 180 ? -5.508 -4.133 11.122 1.00 80.94 180 VAL A N 1
ATOM 1434 C CA . VAL A 1 180 ? -5.349 -3.531 9.799 1.00 80.94 180 VAL A CA 1
ATOM 1435 C C . VAL A 1 180 ? -3.941 -2.972 9.612 1.00 80.94 180 VAL A C 1
ATOM 1437 O O . VAL A 1 180 ? -3.290 -3.264 8.609 1.00 80.94 180 VAL A O 1
ATOM 1440 N N . LEU A 1 181 ? -3.441 -2.189 10.568 1.00 84.00 181 LEU A N 1
ATOM 1441 C CA . LEU A 1 181 ? -2.105 -1.606 10.481 1.00 84.00 181 LEU A CA 1
ATOM 1442 C C . LEU A 1 181 ? -1.016 -2.687 10.535 1.00 84.00 181 LEU A C 1
ATOM 1444 O O . LEU A 1 181 ? -0.020 -2.572 9.831 1.00 84.00 181 LEU A O 1
ATOM 1448 N N . GLN A 1 182 ? -1.201 -3.777 11.285 1.00 88.69 182 GLN A N 1
ATOM 1449 C CA . GLN A 1 182 ? -0.278 -4.921 11.250 1.00 88.69 182 GLN A CA 1
ATOM 1450 C C . GLN A 1 182 ? -0.240 -5.583 9.871 1.00 88.69 182 GLN A C 1
ATOM 1452 O O . GLN A 1 182 ? 0.842 -5.839 9.339 1.00 88.69 182 GLN A O 1
ATOM 1457 N N . PHE A 1 183 ? -1.408 -5.819 9.271 1.00 83.12 183 PHE A N 1
ATOM 1458 C CA . PHE A 1 183 ? -1.511 -6.378 7.926 1.00 83.12 183 PHE A CA 1
ATOM 1459 C C . PHE A 1 183 ? -0.850 -5.466 6.883 1.00 83.12 183 PHE A C 1
ATOM 1461 O O . PHE A 1 183 ? 0.006 -5.913 6.119 1.00 83.12 183 PHE A O 1
ATOM 1468 N N . MET A 1 184 ? -1.166 -4.169 6.911 1.00 77.62 184 MET A N 1
ATOM 1469 C CA . MET A 1 184 ? -0.550 -3.165 6.039 1.00 77.62 184 MET A CA 1
ATOM 1470 C C . MET A 1 184 ? 0.963 -3.071 6.249 1.00 77.62 184 MET A C 1
ATOM 1472 O O . MET A 1 184 ? 1.708 -2.947 5.283 1.00 77.62 184 MET A O 1
ATOM 1476 N N . GLY A 1 185 ? 1.440 -3.193 7.489 1.00 82.69 185 GLY A N 1
ATOM 1477 C CA . GLY A 1 185 ? 2.866 -3.223 7.802 1.00 82.69 185 GLY A CA 1
ATOM 1478 C C . GLY A 1 185 ? 3.577 -4.431 7.190 1.00 82.69 185 GLY A C 1
ATOM 1479 O O . GLY A 1 185 ? 4.693 -4.300 6.691 1.00 82.69 185 GLY A O 1
ATOM 1480 N N . THR A 1 186 ? 2.934 -5.600 7.175 1.00 84.25 186 THR A N 1
ATOM 1481 C CA . THR A 1 186 ? 3.451 -6.795 6.489 1.00 84.25 186 THR A CA 1
ATOM 1482 C C . THR A 1 186 ? 3.500 -6.590 4.977 1.00 84.25 186 THR A C 1
ATOM 1484 O O . THR A 1 186 ? 4.540 -6.842 4.368 1.00 84.25 186 THR A O 1
ATOM 1487 N N . LEU A 1 187 ? 2.432 -6.055 4.377 1.00 74.81 187 LEU A N 1
ATOM 1488 C CA . LEU A 1 187 ? 2.412 -5.728 2.949 1.00 74.81 187 LEU A CA 1
ATOM 1489 C C . LEU A 1 187 ? 3.495 -4.710 2.577 1.00 74.81 187 LEU A C 1
ATOM 1491 O O . LEU A 1 187 ? 4.203 -4.905 1.591 1.00 74.81 187 LEU A O 1
ATOM 1495 N N . LEU A 1 188 ? 3.671 -3.662 3.386 1.00 76.81 188 LEU A N 1
ATOM 1496 C CA . LEU A 1 188 ? 4.695 -2.642 3.180 1.00 76.81 188 LEU A CA 1
ATOM 1497 C C . LEU A 1 188 ? 6.103 -3.247 3.214 1.00 76.81 188 LEU A C 1
ATOM 1499 O O . LEU A 1 188 ? 6.924 -2.911 2.366 1.00 76.81 188 LEU A O 1
ATOM 1503 N N . LYS A 1 189 ? 6.385 -4.172 4.141 1.00 80.69 189 LYS A N 1
ATOM 1504 C CA . LYS A 1 189 ? 7.674 -4.888 4.194 1.00 80.69 189 LYS A CA 1
ATOM 1505 C C . LYS A 1 189 ? 7.923 -5.702 2.926 1.00 80.69 189 LYS A C 1
ATOM 1507 O O . LYS A 1 189 ? 9.003 -5.598 2.349 1.00 80.69 189 LYS A O 1
ATOM 1512 N N . CYS A 1 190 ? 6.933 -6.478 2.477 1.00 75.81 190 CYS A N 1
ATOM 1513 C CA . CYS A 1 190 ? 7.031 -7.226 1.223 1.00 75.81 190 CYS A CA 1
ATOM 1514 C C . CYS A 1 190 ? 7.273 -6.279 0.043 1.00 75.81 190 CYS A C 1
ATOM 1516 O O . CYS A 1 190 ? 8.167 -6.515 -0.765 1.00 75.81 190 CYS A O 1
ATOM 1518 N N . TRP A 1 191 ? 6.527 -5.176 -0.027 1.00 74.12 191 TRP A N 1
ATOM 1519 C CA . TRP A 1 191 ? 6.675 -4.175 -1.077 1.00 74.12 191 TRP A CA 1
ATOM 1520 C C . TRP A 1 191 ? 8.063 -3.523 -1.080 1.00 74.12 191 TRP A C 1
ATOM 1522 O O . TRP A 1 191 ? 8.674 -3.416 -2.143 1.00 74.12 191 TRP A O 1
ATOM 1532 N N . LEU A 1 192 ? 8.591 -3.135 0.085 1.00 75.38 192 LEU A N 1
ATOM 1533 C CA . LEU A 1 192 ? 9.937 -2.571 0.217 1.00 75.38 192 LEU A CA 1
ATOM 1534 C C . LEU A 1 192 ? 11.004 -3.570 -0.234 1.00 75.38 192 LEU A C 1
ATOM 1536 O O . LEU A 1 192 ? 11.904 -3.195 -0.981 1.00 75.38 192 LEU A O 1
ATOM 1540 N N . LEU A 1 193 ? 10.872 -4.845 0.149 1.00 80.62 193 LEU A N 1
ATOM 1541 C CA . LEU A 1 193 ? 11.775 -5.908 -0.290 1.00 80.62 193 LEU A CA 1
ATOM 1542 C C . LEU A 1 193 ? 11.754 -6.062 -1.818 1.00 80.62 193 LEU A C 1
ATOM 1544 O O . LEU A 1 193 ? 12.804 -6.023 -2.454 1.00 80.62 193 LEU A O 1
ATOM 1548 N N . PHE A 1 194 ? 10.569 -6.177 -2.426 1.00 72.31 194 PHE A N 1
ATOM 1549 C CA . PHE A 1 194 ? 10.439 -6.277 -3.883 1.00 72.31 194 PHE A CA 1
ATOM 1550 C C . PHE A 1 194 ? 10.943 -5.026 -4.606 1.00 72.31 194 PHE A C 1
ATOM 1552 O O . PHE A 1 194 ? 11.529 -5.129 -5.685 1.00 72.31 194 PHE A O 1
ATOM 1559 N N . SER A 1 195 ? 10.741 -3.845 -4.025 1.00 69.94 195 SER A N 1
ATOM 1560 C CA . SER A 1 195 ? 11.216 -2.578 -4.583 1.00 69.94 195 SER A CA 1
ATOM 1561 C C . SER A 1 195 ? 12.737 -2.480 -4.521 1.00 69.94 195 SER A C 1
ATOM 1563 O O . SER A 1 195 ? 13.346 -2.121 -5.522 1.00 69.94 195 SER A O 1
ATOM 1565 N N . ALA A 1 196 ? 13.357 -2.884 -3.410 1.00 72.25 196 ALA A N 1
ATOM 1566 C CA . ALA A 1 196 ? 14.808 -2.950 -3.270 1.00 72.25 196 ALA A CA 1
ATOM 1567 C C . ALA A 1 196 ? 15.432 -3.960 -4.244 1.00 72.25 196 ALA A C 1
ATOM 1569 O O . ALA A 1 196 ? 16.407 -3.634 -4.914 1.00 72.25 196 ALA A O 1
ATOM 1570 N N . LEU A 1 197 ? 14.834 -5.150 -4.388 1.00 72.88 197 LEU A N 1
ATOM 1571 C CA . LEU A 1 197 ? 15.254 -6.148 -5.381 1.00 72.88 197 LEU A CA 1
ATOM 1572 C C . LEU A 1 197 ? 15.104 -5.624 -6.814 1.00 72.88 197 LEU A C 1
ATOM 1574 O O . LEU A 1 197 ? 15.970 -5.833 -7.655 1.00 72.88 197 LEU A O 1
ATOM 1578 N N . THR A 1 198 ? 14.019 -4.902 -7.101 1.00 66.69 198 THR A N 1
ATOM 1579 C CA . THR A 1 198 ? 13.848 -4.250 -8.403 1.00 66.69 198 THR A CA 1
ATOM 1580 C C . THR A 1 198 ? 14.961 -3.222 -8.611 1.00 66.69 198 THR A C 1
ATOM 1582 O O . THR A 1 198 ? 15.671 -3.284 -9.606 1.00 66.69 198 THR A O 1
ATOM 1585 N N . PHE A 1 199 ? 15.163 -2.308 -7.664 1.00 68.00 199 PHE A N 1
ATOM 1586 C CA . PHE A 1 199 ? 16.181 -1.269 -7.774 1.00 68.00 199 PHE A CA 1
ATOM 1587 C C . PHE A 1 199 ? 17.586 -1.852 -7.958 1.00 68.00 199 PHE A C 1
ATOM 1589 O O . PHE A 1 199 ? 18.307 -1.392 -8.832 1.00 68.00 199 PHE A O 1
ATOM 1596 N N . SER A 1 200 ? 17.957 -2.902 -7.218 1.00 70.06 200 SER A N 1
ATOM 1597 C CA . SER A 1 200 ? 19.261 -3.550 -7.391 1.00 70.06 200 SER A CA 1
ATOM 1598 C C . SER A 1 200 ? 19.407 -4.209 -8.762 1.00 70.06 200 SER A C 1
ATOM 1600 O O . SER A 1 200 ? 20.473 -4.131 -9.361 1.00 70.06 200 SER A O 1
ATOM 1602 N N . THR A 1 201 ? 18.340 -4.816 -9.293 1.00 66.06 201 THR A N 1
ATOM 1603 C CA . THR A 1 201 ? 18.385 -5.433 -10.626 1.00 66.06 201 THR A CA 1
ATOM 1604 C C . THR A 1 201 ? 18.450 -4.418 -11.759 1.00 66.06 201 THR A C 1
ATOM 1606 O O . THR A 1 201 ? 19.191 -4.660 -12.697 1.00 66.06 201 THR A O 1
ATOM 1609 N N . TYR A 1 202 ? 17.720 -3.300 -11.700 1.00 61.16 202 TYR A N 1
ATOM 1610 C CA . TYR A 1 202 ? 17.687 -2.314 -12.791 1.00 61.16 202 TYR A CA 1
ATOM 1611 C C . TYR A 1 202 ? 18.755 -1.226 -12.653 1.00 61.16 202 TYR A C 1
ATOM 1613 O O . TYR A 1 202 ? 19.333 -0.818 -13.654 1.00 61.16 202 TYR A O 1
ATOM 1621 N N . GLY A 1 203 ? 19.051 -0.782 -11.430 1.00 60.62 203 GLY A N 1
ATOM 1622 C CA . GLY A 1 203 ? 20.066 0.235 -11.152 1.00 60.62 203 GLY A CA 1
ATOM 1623 C C . GLY A 1 203 ? 21.494 -0.237 -11.420 1.00 60.62 203 GLY A C 1
ATOM 1624 O O . GLY A 1 203 ? 22.377 0.588 -11.577 1.00 60.62 203 GLY A O 1
ATOM 1625 N N . PHE A 1 204 ? 21.727 -1.549 -11.516 1.00 52.06 204 PHE A N 1
ATOM 1626 C CA . PHE A 1 204 ? 23.025 -2.091 -11.927 1.00 52.06 204 PHE A CA 1
ATOM 1627 C C . PHE A 1 204 ? 23.274 -1.987 -13.445 1.00 52.06 204 PHE A C 1
ATOM 1629 O O . PHE A 1 204 ? 24.407 -2.143 -13.889 1.00 52.06 204 PHE A O 1
ATOM 1636 N N . PHE A 1 205 ? 22.229 -1.762 -14.252 1.00 47.25 205 PHE A N 1
ATOM 1637 C CA . PHE A 1 205 ? 22.326 -1.689 -15.718 1.00 47.25 205 PHE A CA 1
ATOM 1638 C C . PHE A 1 205 ? 22.095 -0.283 -16.291 1.00 47.25 205 PHE A C 1
ATOM 1640 O O . PHE A 1 205 ? 22.130 -0.136 -17.513 1.00 47.25 205 PHE A O 1
ATOM 1647 N N . ALA A 1 206 ? 21.832 0.709 -15.438 1.00 44.84 206 ALA A N 1
ATOM 1648 C CA . ALA A 1 206 ? 21.757 2.124 -15.800 1.00 44.84 206 ALA A CA 1
ATOM 1649 C C . ALA A 1 206 ? 23.096 2.804 -15.497 1.00 44.84 206 ALA A C 1
ATOM 1651 O O . ALA A 1 206 ? 23.519 3.633 -16.330 1.00 44.84 206 ALA A O 1
#